Protein AF-A0A427XGR9-F1 (afdb_monomer_lite)

pLDDT: mean 78.53, std 21.75, range [30.81, 98.62]

InterPro domains:
  IPR000182 GNAT domain [PF13302] (21-169)
  IPR000182 GNAT domain [PS51186] (63-195)
  IPR016181 Acyl-CoA N-acyltransferase [SSF55729] (12-168)
  IPR051531 N-acetyltransferase [PTHR43792] (20-169)

Structure (mmCIF, N/CA/C/O backbone):
data_AF-A0A427XGR9-F1
#
_entry.id   AF-A0A427XGR9-F1
#
loop_
_atom_site.group_PDB
_atom_site.id
_atom_site.type_symbol
_atom_site.label_atom_id
_atom_site.label_alt_id
_atom_site.label_comp_id
_atom_site.label_asym_id
_atom_site.label_entity_id
_atom_site.label_seq_id
_atom_site.pdbx_PDB_ins_code
_atom_site.Cartn_x
_atom_site.Cartn_y
_atom_site.Cartn_z
_atom_site.occupancy
_atom_site.B_iso_or_equiv
_atom_site.auth_seq_id
_atom_site.auth_comp_id
_atom_site.auth_asym_id
_atom_site.auth_atom_id
_atom_site.pdbx_PDB_model_num
ATOM 1 N N . MET A 1 1 ? -5.534 -9.257 17.553 1.00 49.81 1 MET A N 1
ATOM 2 C CA . MET A 1 1 ? -5.838 -7.997 18.265 1.00 49.81 1 MET A CA 1
ATOM 3 C C . MET A 1 1 ? -6.273 -7.031 17.193 1.00 49.81 1 MET A C 1
ATOM 5 O O . MET A 1 1 ? -5.652 -7.109 16.140 1.00 49.81 1 MET A O 1
ATOM 9 N N . PRO A 1 2 ? -7.302 -6.206 17.431 1.00 64.75 2 PRO A N 1
ATOM 10 C CA . PRO A 1 2 ? -7.793 -5.304 16.407 1.00 64.75 2 PRO A CA 1
ATOM 11 C C . PRO A 1 2 ? -6.672 -4.395 15.911 1.00 64.75 2 PRO A C 1
ATOM 13 O O . PRO A 1 2 ? -5.879 -3.901 16.722 1.00 64.75 2 PRO A O 1
ATOM 16 N N . HIS A 1 3 ? -6.595 -4.203 14.600 1.00 80.44 3 HIS A N 1
ATOM 17 C CA . HIS A 1 3 ? -5.656 -3.278 13.983 1.00 80.44 3 HIS A CA 1
ATOM 18 C C . HIS A 1 3 ? -6.021 -1.858 14.401 1.00 80.44 3 HIS A C 1
ATOM 20 O O . HIS A 1 3 ? -7.040 -1.298 13.996 1.00 80.44 3 HIS A O 1
ATOM 26 N N . VAL A 1 4 ? -5.189 -1.278 15.264 1.00 87.25 4 VAL A N 1
ATOM 27 C CA . VAL A 1 4 ? -5.395 0.076 15.773 1.00 87.25 4 VAL A CA 1
ATOM 28 C C . VAL A 1 4 ? -4.964 1.070 14.702 1.00 87.25 4 VAL A C 1
ATOM 30 O O . VAL A 1 4 ? -3.820 1.049 14.251 1.00 87.25 4 VAL A O 1
ATOM 33 N N . ILE A 1 5 ? -5.879 1.962 14.319 1.00 93.06 5 ILE A N 1
ATOM 34 C CA . ILE A 1 5 ? -5.540 3.112 13.480 1.00 93.06 5 ILE A CA 1
ATOM 35 C C . ILE A 1 5 ? -4.756 4.102 14.336 1.00 93.06 5 ILE A C 1
ATOM 37 O O . ILE A 1 5 ? -5.270 4.670 15.304 1.00 93.06 5 ILE A O 1
ATOM 41 N N . GLU A 1 6 ? -3.509 4.323 13.955 1.00 94.62 6 GLU A N 1
ATOM 42 C CA . GLU A 1 6 ? -2.626 5.305 14.562 1.00 94.62 6 GLU A CA 1
ATOM 43 C C . GLU A 1 6 ? -2.564 6.573 13.711 1.00 94.62 6 GLU A C 1
ATOM 45 O O . GLU A 1 6 ? -3.025 6.602 12.571 1.00 94.62 6 GLU A O 1
ATOM 50 N N . TRP A 1 7 ? -2.036 7.652 14.287 1.00 94.94 7 TRP A N 1
ATOM 51 C CA . TRP A 1 7 ? -2.044 8.972 13.662 1.00 94.94 7 TRP A CA 1
ATOM 52 C C . TRP A 1 7 ? -0.688 9.653 13.812 1.00 94.94 7 TRP A C 1
ATOM 54 O O . TRP A 1 7 ? -0.134 9.704 14.910 1.00 94.94 7 TRP A O 1
ATOM 64 N N . ASP A 1 8 ? -0.180 10.191 12.708 1.00 94.38 8 ASP A N 1
ATOM 65 C CA . ASP A 1 8 ? 1.022 11.020 12.623 1.00 94.38 8 ASP A CA 1
ATOM 66 C C . ASP A 1 8 ? 0.587 12.436 12.219 1.00 94.38 8 ASP A C 1
ATOM 68 O O . ASP A 1 8 ? 0.388 12.749 11.043 1.00 94.38 8 ASP A O 1
ATOM 72 N N . GLY A 1 9 ? 0.286 13.266 13.223 1.00 92.81 9 GLY A N 1
ATOM 73 C CA . GLY A 1 9 ? -0.449 14.514 13.014 1.00 92.81 9 GLY A CA 1
ATOM 74 C C . GLY A 1 9 ? -1.861 14.248 12.477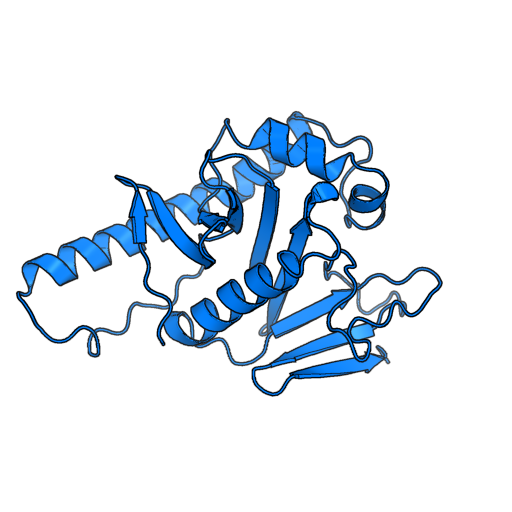 1.00 92.81 9 GLY A C 1
ATOM 75 O O . GLY A 1 9 ? -2.685 13.645 13.168 1.00 92.81 9 GLY A O 1
ATOM 76 N N . ASP A 1 10 ? -2.122 14.698 11.249 1.00 91.38 10 ASP A N 1
ATOM 77 C CA . ASP A 1 10 ? -3.398 14.523 10.540 1.00 91.38 10 ASP A CA 1
ATOM 78 C C . ASP A 1 10 ? -3.439 13.282 9.633 1.00 91.38 10 ASP A C 1
ATOM 80 O O . ASP A 1 10 ? -4.481 12.985 9.049 1.00 91.38 10 ASP A O 1
ATOM 84 N N . GLU A 1 11 ? -2.330 12.552 9.496 1.00 95.44 11 GLU A N 1
ATOM 85 C CA . GLU A 1 11 ? -2.257 11.382 8.624 1.00 95.44 11 GLU A CA 1
ATOM 86 C C . GLU A 1 11 ? -2.528 10.091 9.414 1.00 95.44 11 GLU A C 1
ATOM 88 O O . GLU A 1 11 ? -1.794 9.793 10.363 1.00 95.44 11 GLU A O 1
ATOM 93 N N . PRO A 1 12 ? -3.549 9.298 9.042 1.00 96.75 12 PRO A N 1
ATOM 94 C CA . PRO A 1 12 ? -3.774 8.001 9.653 1.00 96.75 12 PRO A CA 1
ATOM 95 C C . PRO A 1 12 ? -2.829 6.952 9.061 1.00 96.75 12 PRO A C 1
ATOM 97 O O . PRO A 1 12 ? -2.490 6.984 7.877 1.00 96.75 12 PRO A O 1
ATOM 100 N N . PHE A 1 13 ? -2.458 5.965 9.868 1.00 97.56 13 PHE A N 1
ATOM 101 C CA . PHE A 1 13 ? -1.708 4.805 9.409 1.00 97.56 13 PHE A CA 1
ATOM 102 C C . PHE A 1 13 ? -2.068 3.546 10.196 1.00 97.56 13 PHE A C 1
ATOM 104 O O . PHE A 1 13 ? -2.549 3.615 11.327 1.00 97.56 13 PHE A O 1
ATOM 111 N N . ILE A 1 14 ? -1.777 2.389 9.605 1.00 96.50 14 ILE A N 1
ATOM 112 C CA . ILE A 1 14 ? -1.778 1.095 10.299 1.00 96.50 14 ILE A CA 1
ATOM 113 C C . ILE A 1 14 ? -0.369 0.505 10.251 1.00 96.50 14 ILE A C 1
ATOM 115 O O . ILE A 1 14 ? 0.317 0.582 9.226 1.00 96.50 14 ILE A O 1
ATOM 119 N N . ARG A 1 15 ? 0.112 -0.038 11.373 1.00 97.12 15 ARG A N 1
ATOM 120 C CA . ARG A 1 15 ? 1.435 -0.676 11.422 1.00 97.12 15 ARG A CA 1
ATOM 121 C C . ARG A 1 15 ? 1.377 -2.041 10.758 1.00 97.12 15 ARG A C 1
ATOM 123 O O . ARG A 1 15 ? 0.519 -2.851 11.080 1.00 97.12 15 ARG A O 1
ATOM 130 N N . VAL A 1 16 ? 2.343 -2.301 9.885 1.00 96.44 16 VAL A N 1
ATOM 131 C CA . VAL A 1 16 ? 2.588 -3.641 9.340 1.00 96.44 16 VAL A CA 1
ATOM 132 C C . VAL A 1 16 ? 3.508 -4.412 10.289 1.00 96.44 16 VAL A C 1
ATOM 134 O O . VAL A 1 16 ? 3.276 -5.582 10.578 1.00 96.44 16 VAL A O 1
ATOM 137 N N . ASN A 1 17 ? 4.548 -3.742 10.795 1.00 95.75 17 ASN A N 1
ATOM 138 C CA . ASN A 1 17 ? 5.438 -4.216 11.854 1.00 95.75 17 ASN A CA 1
ATOM 139 C C . ASN A 1 17 ? 6.207 -3.026 12.465 1.00 95.75 17 ASN A C 1
ATOM 141 O O . ASN A 1 17 ? 5.852 -1.867 12.249 1.00 95.75 17 ASN A O 1
ATOM 145 N N . ASP A 1 18 ? 7.274 -3.298 13.219 1.00 96.44 18 ASP A N 1
ATOM 146 C CA . ASP A 1 18 ? 8.091 -2.260 13.857 1.00 96.44 18 ASP A CA 1
ATOM 147 C C . ASP A 1 18 ? 8.824 -1.345 12.866 1.00 96.44 18 ASP A C 1
ATOM 149 O O . ASP A 1 18 ? 9.264 -0.264 13.257 1.00 96.44 18 ASP A O 1
ATOM 153 N N . GLU A 1 19 ? 8.995 -1.763 11.612 1.00 97.88 19 GLU A N 1
ATOM 154 C CA . GLU A 1 19 ? 9.738 -1.051 10.568 1.00 97.88 19 GLU A CA 1
ATOM 155 C C . GLU A 1 19 ? 8.844 -0.378 9.532 1.00 97.88 19 GLU A C 1
ATOM 157 O O . GLU A 1 19 ? 9.228 0.670 9.005 1.00 97.88 19 GLU A O 1
ATOM 162 N N . PHE A 1 20 ? 7.668 -0.951 9.269 1.00 98.50 20 PHE A N 1
ATOM 163 C CA . PHE A 1 20 ? 6.805 -0.534 8.174 1.00 98.50 20 PHE A CA 1
ATOM 164 C C . PHE A 1 20 ? 5.382 -0.192 8.615 1.00 98.50 20 PHE A C 1
ATOM 166 O O . PHE A 1 20 ? 4.807 -0.806 9.518 1.00 98.50 20 PHE A O 1
ATOM 173 N N . ARG A 1 21 ? 4.785 0.766 7.907 1.00 98.25 21 ARG A N 1
ATOM 174 C CA . ARG A 1 21 ? 3.387 1.183 8.061 1.00 98.25 21 ARG A CA 1
ATOM 175 C C . ARG A 1 21 ? 2.714 1.371 6.706 1.00 98.25 21 ARG A C 1
ATOM 177 O O . ARG A 1 21 ? 3.397 1.665 5.727 1.00 98.25 21 ARG A O 1
ATOM 184 N N . LEU A 1 22 ? 1.392 1.228 6.675 1.00 98.38 22 LEU A N 1
ATOM 185 C CA . LEU A 1 22 ? 0.546 1.585 5.538 1.00 98.38 22 LEU A CA 1
ATOM 186 C C . LEU A 1 22 ? -0.103 2.951 5.774 1.00 98.38 22 LEU A C 1
ATOM 188 O O . LEU A 1 22 ? -0.698 3.174 6.829 1.00 98.38 22 LEU A O 1
ATOM 192 N N . THR A 1 23 ? -0.003 3.848 4.795 1.00 98.31 23 THR A N 1
ATOM 193 C CA . THR A 1 23 ? -0.564 5.211 4.835 1.00 98.31 23 THR A CA 1
ATOM 194 C C . THR A 1 23 ? -1.398 5.499 3.582 1.00 98.31 23 THR A C 1
ATOM 196 O O . THR A 1 23 ? -1.293 4.764 2.598 1.00 98.31 23 THR A O 1
ATOM 199 N N . PRO A 1 24 ? -2.158 6.603 3.541 1.00 98.00 24 PRO A N 1
ATOM 200 C CA . PRO A 1 24 ? -2.653 7.160 2.283 1.00 98.00 24 PRO A CA 1
ATOM 201 C C . PRO A 1 24 ? -1.524 7.527 1.315 1.00 98.00 24 PRO A C 1
ATOM 203 O O . PRO A 1 24 ? -0.361 7.684 1.721 1.00 98.00 24 PRO A O 1
ATOM 206 N N . TYR A 1 25 ? -1.878 7.699 0.038 1.00 97.62 25 TYR A N 1
ATOM 207 C CA . TYR A 1 25 ? -0.992 8.371 -0.911 1.00 97.62 25 TYR A CA 1
ATOM 208 C C . TYR A 1 25 ? -0.803 9.842 -0.528 1.00 97.62 25 TYR A C 1
ATOM 210 O O . TYR A 1 25 ? -1.730 10.527 -0.087 1.00 97.62 25 TYR A O 1
ATOM 218 N N . ARG A 1 26 ? 0.407 10.337 -0.771 1.00 96.25 26 ARG A N 1
ATOM 219 C CA . ARG A 1 26 ? 0.814 11.735 -0.664 1.00 96.25 26 ARG A CA 1
ATOM 220 C C . ARG A 1 26 ? 1.048 12.277 -2.066 1.00 96.25 26 ARG A C 1
ATOM 222 O O . ARG A 1 26 ? 1.872 11.759 -2.816 1.00 96.25 26 ARG A O 1
ATOM 229 N N . ASP A 1 27 ? 0.267 13.284 -2.426 1.00 92.69 27 ASP A N 1
ATOM 230 C CA . ASP A 1 27 ? 0.321 13.937 -3.729 1.00 92.69 27 ASP A CA 1
ATOM 231 C C . ASP A 1 27 ? 0.893 15.352 -3.559 1.00 92.69 27 ASP A C 1
ATOM 233 O O . ASP A 1 27 ? 0.234 16.158 -2.885 1.00 92.69 27 ASP A O 1
ATOM 237 N N . PRO A 1 28 ? 2.048 15.692 -4.172 1.00 95.00 28 PRO A N 1
ATOM 238 C CA . PRO A 1 28 ? 2.763 14.962 -5.235 1.00 95.00 28 PRO A CA 1
ATOM 239 C C . PRO A 1 28 ? 3.889 14.014 -4.793 1.00 95.00 28 PRO A C 1
ATOM 241 O O . PRO A 1 28 ? 4.535 13.412 -5.654 1.00 95.00 28 PRO A O 1
ATOM 244 N N . GLU A 1 29 ? 4.156 13.875 -3.498 1.00 96.56 29 GLU A N 1
ATOM 245 C CA . GLU A 1 29 ? 5.384 13.273 -2.959 1.00 96.56 29 GLU A CA 1
ATOM 246 C C . GLU A 1 29 ? 5.617 11.809 -3.370 1.00 96.56 29 GLU A C 1
ATOM 248 O O . GLU A 1 29 ? 6.764 11.392 -3.525 1.00 96.56 29 GLU A O 1
ATOM 253 N N . ASP A 1 30 ? 4.560 11.023 -3.574 1.00 97.81 30 ASP A N 1
ATOM 254 C CA . ASP A 1 30 ? 4.681 9.602 -3.925 1.00 97.81 30 ASP A CA 1
ATOM 255 C C . ASP A 1 30 ? 4.827 9.345 -5.429 1.00 97.81 30 ASP A C 1
ATOM 257 O O . ASP A 1 30 ? 5.094 8.213 -5.840 1.00 97.81 30 ASP A O 1
ATOM 261 N N . THR A 1 31 ? 4.678 10.376 -6.263 1.00 96.50 31 THR A N 1
ATOM 262 C CA . THR A 1 31 ? 4.673 10.231 -7.725 1.00 96.50 31 THR A CA 1
ATOM 263 C C . THR A 1 31 ? 5.976 9.610 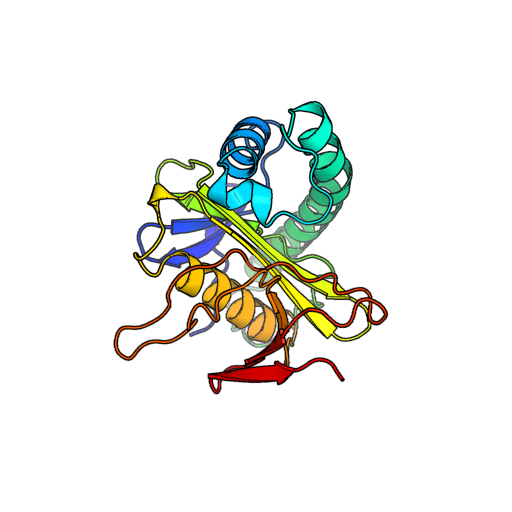-8.234 1.00 96.50 31 THR A C 1
ATOM 265 O O . THR A 1 31 ? 5.956 8.685 -9.048 1.00 96.50 31 THR A O 1
ATOM 268 N N . GLU A 1 32 ? 7.119 10.083 -7.729 1.00 95.94 32 GLU A N 1
ATOM 269 C CA . GLU A 1 32 ? 8.435 9.559 -8.110 1.00 95.94 32 GLU A CA 1
ATOM 270 C C . GLU A 1 32 ? 8.632 8.117 -7.632 1.00 95.94 32 GLU A C 1
ATOM 272 O O . GLU A 1 32 ? 9.102 7.282 -8.402 1.00 95.94 32 GLU A O 1
ATOM 277 N N . GLY A 1 33 ? 8.210 7.797 -6.403 1.00 96.31 33 GLY A N 1
ATOM 278 C CA . GLY A 1 33 ? 8.303 6.445 -5.847 1.00 96.31 33 GLY A CA 1
ATOM 279 C C . GLY A 1 33 ? 7.461 5.430 -6.624 1.00 96.31 33 GLY A C 1
ATOM 280 O O . GLY A 1 33 ? 7.938 4.336 -6.933 1.00 96.31 33 GLY A O 1
ATOM 281 N N . MET A 1 34 ? 6.239 5.806 -7.016 1.00 96.25 34 MET A N 1
ATOM 282 C CA . MET A 1 34 ? 5.388 4.971 -7.867 1.00 96.25 34 MET A CA 1
ATOM 283 C C . MET A 1 34 ? 6.027 4.751 -9.244 1.00 96.25 34 MET A C 1
ATOM 285 O O . MET A 1 34 ? 6.014 3.626 -9.754 1.00 96.25 34 MET A O 1
ATOM 289 N N . CYS A 1 35 ? 6.613 5.796 -9.839 1.00 96.94 35 CYS A N 1
ATOM 290 C CA . CYS A 1 35 ? 7.327 5.687 -11.112 1.00 96.94 35 CYS A CA 1
ATOM 291 C C . CYS A 1 35 ? 8.551 4.777 -11.002 1.00 96.94 35 CYS A C 1
ATOM 293 O O . CYS A 1 35 ? 8.731 3.902 -11.846 1.00 96.94 35 CYS A O 1
ATOM 295 N N . GLU A 1 36 ? 9.371 4.944 -9.964 1.00 96.62 36 GLU A N 1
ATOM 296 C CA . GLU A 1 36 ? 10.540 4.101 -9.711 1.00 96.62 36 GLU A CA 1
ATOM 297 C C . GLU A 1 36 ? 10.126 2.629 -9.616 1.00 96.62 36 GLU A C 1
ATOM 299 O O . GLU A 1 36 ? 10.648 1.791 -10.353 1.00 96.62 36 GLU A O 1
ATOM 304 N N . ILE A 1 37 ? 9.131 2.321 -8.772 1.00 95.81 37 ILE A N 1
ATOM 305 C CA . ILE A 1 37 ? 8.695 0.939 -8.561 1.00 95.81 37 ILE A CA 1
ATOM 306 C C . ILE A 1 37 ? 8.117 0.327 -9.838 1.00 95.81 37 ILE A C 1
ATOM 308 O O . ILE A 1 37 ? 8.485 -0.789 -10.206 1.00 95.81 37 ILE A O 1
ATOM 312 N N . SER A 1 38 ? 7.264 1.067 -10.546 1.00 94.56 38 SER A N 1
ATOM 313 C CA . SER A 1 38 ? 6.612 0.589 -11.772 1.00 94.56 38 SER A CA 1
ATOM 314 C C . SER A 1 38 ? 7.599 0.326 -12.911 1.00 94.56 38 SER A C 1
ATOM 316 O O . SER A 1 38 ? 7.310 -0.472 -13.800 1.00 94.56 38 SER A O 1
ATOM 318 N N . ASN A 1 39 ? 8.767 0.974 -12.892 1.00 96.06 39 ASN A N 1
ATOM 319 C CA . ASN A 1 39 ? 9.790 0.809 -13.922 1.00 96.06 39 ASN A CA 1
ATOM 320 C C . ASN A 1 39 ? 10.832 -0.270 -13.617 1.00 96.06 39 ASN A C 1
ATOM 322 O O . ASN A 1 39 ? 11.628 -0.583 -14.510 1.00 96.06 39 ASN A O 1
ATOM 326 N N . PHE A 1 40 ? 10.837 -0.889 -12.428 1.00 94.38 40 PHE A N 1
ATOM 327 C CA . PHE A 1 40 ? 11.640 -2.100 -12.242 1.00 94.38 40 PHE A CA 1
ATOM 328 C C . PHE A 1 40 ? 11.152 -3.161 -13.236 1.00 94.38 40 PHE A C 1
ATOM 330 O O . PHE A 1 40 ? 9.966 -3.485 -13.207 1.00 94.38 40 PHE A O 1
ATOM 337 N N . PRO A 1 41 ? 12.017 -3.736 -14.095 1.00 91.94 41 PRO A N 1
ATOM 338 C CA . PRO A 1 41 ? 11.577 -4.690 -15.116 1.00 91.94 41 PRO A CA 1
ATOM 339 C C . PRO A 1 41 ? 10.787 -5.865 -14.532 1.00 91.94 41 PRO A C 1
ATOM 341 O O . PRO A 1 41 ? 9.760 -6.264 -15.076 1.00 91.94 41 PRO A O 1
ATOM 344 N N . ASP A 1 42 ? 11.223 -6.367 -13.375 1.00 88.50 42 ASP A N 1
ATOM 345 C CA . ASP A 1 42 ? 10.555 -7.465 -12.682 1.00 88.50 42 ASP A CA 1
ATOM 346 C C . ASP A 1 42 ? 9.263 -7.057 -11.965 1.00 88.50 42 ASP A C 1
ATOM 348 O O . ASP A 1 42 ? 8.511 -7.940 -11.565 1.00 88.50 42 ASP A O 1
ATOM 352 N N . VAL A 1 43 ? 8.981 -5.755 -11.831 1.00 88.50 43 VAL A N 1
ATOM 353 C CA . VAL A 1 43 ? 7.692 -5.246 -11.348 1.00 88.50 43 VAL A CA 1
ATOM 354 C C . VAL A 1 43 ? 6.757 -4.908 -12.503 1.00 88.50 43 VAL A C 1
ATOM 356 O O . VAL A 1 43 ? 5.635 -5.417 -12.567 1.00 88.50 43 VAL A O 1
ATOM 359 N N . GLY A 1 44 ? 7.235 -4.081 -13.433 1.00 87.25 44 GLY A N 1
ATOM 360 C CA . GLY A 1 44 ? 6.470 -3.567 -14.563 1.00 87.25 44 GLY A CA 1
ATOM 361 C C . GLY A 1 44 ? 5.926 -4.667 -15.469 1.00 87.25 44 GLY A C 1
ATOM 362 O O . GLY A 1 44 ? 4.783 -4.571 -15.904 1.00 87.25 44 GLY A O 1
ATOM 363 N N . LYS A 1 45 ? 6.671 -5.767 -15.671 1.00 85.75 45 LYS A N 1
ATOM 364 C CA . LYS A 1 45 ? 6.212 -6.901 -16.500 1.00 85.75 45 LYS A CA 1
ATOM 365 C C . LYS A 1 45 ? 4.931 -7.578 -15.992 1.00 85.75 45 LYS A C 1
ATOM 367 O O . LYS A 1 45 ? 4.256 -8.242 -16.768 1.00 85.75 45 LYS A O 1
ATOM 372 N N . TRP A 1 46 ? 4.605 -7.409 -14.710 1.00 82.94 46 TRP A N 1
ATOM 373 C CA . TRP A 1 46 ? 3.392 -7.946 -14.084 1.00 82.94 46 TRP A CA 1
ATOM 374 C C . TRP A 1 46 ? 2.300 -6.889 -13.882 1.00 82.94 46 TRP A C 1
ATOM 376 O O . TRP A 1 46 ? 1.224 -7.201 -13.381 1.00 82.94 46 TRP A O 1
ATOM 386 N N . SER A 1 47 ? 2.564 -5.629 -14.232 1.00 82.00 47 SER A N 1
ATOM 387 C CA . SER A 1 47 ? 1.618 -4.536 -14.022 1.00 82.00 47 SER A CA 1
ATOM 388 C C . SER A 1 47 ? 0.616 -4.470 -15.173 1.00 82.00 47 SER A C 1
ATOM 390 O O . SER A 1 47 ? 0.915 -3.948 -16.247 1.00 82.00 47 SER A O 1
ATOM 392 N N . TYR A 1 48 ? -0.590 -4.992 -14.949 1.00 73.56 48 TYR A N 1
ATOM 393 C CA . TYR A 1 48 ? -1.661 -4.978 -15.945 1.00 73.56 48 TYR A CA 1
ATOM 394 C C . TYR A 1 48 ? -2.010 -3.545 -16.384 1.00 73.56 48 TYR A C 1
ATOM 396 O O . TYR A 1 48 ? -2.185 -2.654 -15.554 1.00 73.56 48 TYR A O 1
ATOM 404 N N . MET A 1 49 ? -2.083 -3.328 -17.702 1.00 78.88 49 MET A N 1
ATOM 405 C CA . MET A 1 49 ? -2.388 -2.044 -18.360 1.00 78.88 49 MET A CA 1
ATOM 406 C C . MET A 1 49 ? -1.464 -0.861 -18.027 1.00 78.88 49 MET A C 1
ATOM 408 O O . MET A 1 49 ? -1.726 0.249 -18.493 1.00 78.88 49 MET A O 1
ATOM 412 N N . ARG A 1 50 ? -0.378 -1.045 -17.264 1.00 84.25 50 ARG A N 1
ATOM 413 C CA . ARG A 1 50 ? 0.573 0.052 -17.041 1.00 84.25 50 ARG A CA 1
ATOM 414 C C . ARG A 1 50 ? 1.477 0.207 -18.270 1.00 84.25 50 ARG A C 1
ATOM 416 O O . ARG A 1 50 ? 2.048 -0.785 -18.723 1.00 84.25 50 ARG A O 1
ATOM 423 N N . PRO A 1 51 ? 1.635 1.426 -18.817 1.00 89.50 51 PRO A N 1
ATOM 424 C CA . PRO A 1 51 ? 2.614 1.665 -19.869 1.00 89.50 51 PRO A CA 1
ATOM 425 C C . PRO A 1 51 ? 4.032 1.379 -19.362 1.00 89.50 51 PRO A C 1
ATOM 427 O O . PRO A 1 51 ? 4.335 1.567 -18.182 1.00 89.50 51 PRO A O 1
ATOM 430 N N . TYR A 1 52 ? 4.902 0.929 -20.268 1.00 89.00 52 TYR A N 1
ATOM 431 C CA . TYR A 1 52 ? 6.320 0.715 -19.994 1.00 89.00 52 TYR A CA 1
ATOM 432 C C . TYR A 1 52 ? 7.173 1.437 -21.053 1.00 89.00 52 TYR A C 1
ATOM 434 O O . TYR A 1 52 ? 7.076 1.094 -22.235 1.00 89.00 52 TYR A O 1
ATOM 442 N N . PRO A 1 53 ? 8.011 2.420 -20.669 1.00 94.81 53 PRO A N 1
ATOM 443 C CA . PRO A 1 53 ? 8.229 2.912 -19.306 1.00 94.81 53 PRO A CA 1
ATOM 444 C C . PRO A 1 53 ? 7.008 3.647 -18.732 1.00 94.81 53 PRO A C 1
ATOM 446 O O . PRO A 1 53 ? 6.236 4.256 -19.467 1.00 94.81 53 PRO A O 1
ATOM 449 N N . TYR A 1 54 ? 6.870 3.597 -17.409 1.00 95.31 54 TYR A N 1
ATOM 450 C CA . TYR A 1 54 ? 5.808 4.254 -16.656 1.00 95.31 54 TYR A CA 1
ATOM 451 C C . TYR A 1 54 ? 6.243 5.665 -16.249 1.00 95.31 54 TYR A C 1
ATOM 453 O O . TYR A 1 54 ? 7.278 5.838 -15.604 1.00 95.31 54 TYR A O 1
ATOM 461 N N . THR A 1 55 ? 5.498 6.691 -16.644 1.00 97.19 55 THR A N 1
ATOM 462 C CA . THR A 1 55 ? 5.931 8.088 -16.507 1.00 97.19 55 THR A CA 1
ATOM 463 C C . THR A 1 55 ? 5.163 8.847 -15.424 1.00 97.19 55 THR A C 1
ATOM 465 O O . THR A 1 55 ? 4.105 8.423 -14.965 1.00 97.19 55 THR A O 1
ATOM 468 N N . VAL A 1 56 ? 5.677 10.018 -15.033 1.00 96.88 56 VAL A N 1
ATOM 469 C CA . VAL A 1 56 ? 4.998 10.931 -14.093 1.00 96.88 56 VAL A CA 1
ATOM 470 C C . VAL A 1 56 ? 3.575 11.298 -14.558 1.00 96.88 56 VAL A C 1
ATOM 472 O O . VAL A 1 56 ? 2.663 11.230 -13.735 1.00 96.88 56 VAL A O 1
ATOM 475 N N . PRO A 1 57 ? 3.327 11.638 -15.842 1.00 96.75 57 PRO A N 1
ATOM 476 C CA . PRO A 1 57 ? 1.964 11.789 -16.357 1.00 96.75 57 PRO A CA 1
ATOM 477 C C . PRO A 1 57 ? 1.063 10.564 -16.145 1.00 96.75 57 PRO A C 1
ATOM 479 O O . PRO A 1 57 ? -0.101 10.733 -15.790 1.00 96.75 57 PRO A O 1
ATOM 482 N N . ASP A 1 58 ? 1.588 9.346 -16.306 1.00 94.81 58 ASP A N 1
ATOM 483 C CA . ASP A 1 58 ? 0.809 8.116 -16.099 1.00 94.81 58 ASP A CA 1
ATOM 484 C C . ASP A 1 58 ? 0.448 7.917 -14.620 1.00 94.81 58 ASP A C 1
ATOM 486 O O . ASP A 1 58 ? -0.675 7.522 -14.299 1.00 94.81 58 ASP A O 1
ATOM 490 N N . ALA A 1 59 ? 1.380 8.230 -13.712 1.00 94.75 59 ALA A N 1
ATOM 491 C CA . ALA A 1 59 ? 1.125 8.246 -12.273 1.00 94.75 59 ALA A CA 1
ATOM 492 C C . ALA A 1 59 ? 0.068 9.297 -11.913 1.00 94.75 59 ALA A C 1
ATOM 494 O O . ALA A 1 59 ? -0.851 9.013 -11.148 1.00 94.75 59 ALA A O 1
ATOM 495 N N . ARG A 1 60 ? 0.128 10.490 -12.518 1.00 94.19 60 ARG A N 1
ATOM 496 C CA . ARG A 1 60 ? -0.833 11.565 -12.244 1.00 94.19 60 ARG A CA 1
ATOM 497 C C . ARG A 1 60 ? -2.274 11.144 -12.522 1.00 94.19 60 ARG A C 1
ATOM 499 O O . ARG A 1 60 ? -3.139 11.432 -11.703 1.00 94.19 60 ARG A O 1
ATOM 506 N N . ILE A 1 61 ? -2.514 10.413 -13.614 1.00 92.94 61 ILE A N 1
ATOM 507 C CA . ILE A 1 61 ? -3.845 9.876 -13.940 1.00 92.94 61 ILE A CA 1
ATOM 508 C C . ILE A 1 61 ? -4.379 9.021 -12.782 1.00 92.94 61 ILE A C 1
ATOM 510 O O . ILE A 1 61 ? -5.523 9.188 -12.366 1.00 92.94 61 ILE A O 1
ATOM 514 N N . TRP A 1 62 ? -3.549 8.142 -12.214 1.00 90.75 62 TRP A N 1
ATOM 515 C CA . TRP A 1 62 ? -3.948 7.322 -11.069 1.00 90.75 62 TRP A CA 1
ATOM 516 C C . TRP A 1 62 ? -4.187 8.133 -9.799 1.00 90.75 62 TRP A C 1
ATOM 518 O O . TRP A 1 62 ? -5.143 7.866 -9.069 1.00 90.75 62 TRP A O 1
ATOM 528 N N . PHE A 1 63 ? -3.348 9.128 -9.527 1.00 95.06 63 PHE A N 1
ATOM 529 C CA . PHE A 1 63 ? -3.494 9.978 -8.347 1.00 95.06 63 PHE A CA 1
ATOM 530 C C . PHE A 1 63 ? -4.768 10.826 -8.425 1.00 95.06 63 PHE A C 1
ATOM 532 O O . PHE A 1 63 ? -5.513 10.890 -7.448 1.00 95.06 63 PHE A O 1
ATOM 539 N N . ASP A 1 64 ? -5.076 11.397 -9.591 1.00 94.62 64 ASP A N 1
ATOM 540 C CA . ASP A 1 64 ? -6.296 12.180 -9.813 1.00 94.62 64 ASP A CA 1
ATOM 541 C C . ASP A 1 64 ? -7.569 11.345 -9.607 1.00 94.62 64 ASP A C 1
ATOM 543 O O . ASP A 1 64 ? -8.572 11.861 -9.112 1.00 94.62 64 ASP A O 1
ATOM 547 N N . LEU A 1 65 ? -7.524 10.047 -9.927 1.00 90.50 65 LEU A N 1
ATOM 548 C CA . LEU A 1 65 ? -8.637 9.121 -9.702 1.00 90.50 65 LEU A CA 1
ATOM 549 C C . LEU A 1 65 ? -8.766 8.694 -8.234 1.00 90.50 65 LEU A C 1
ATOM 551 O O . LEU A 1 65 ? -9.874 8.598 -7.706 1.00 90.50 65 LEU A O 1
ATOM 555 N N . THR A 1 66 ? -7.649 8.422 -7.559 1.00 91.69 66 THR A N 1
ATOM 556 C CA . THR A 1 66 ? -7.662 7.715 -6.268 1.00 91.69 66 THR A CA 1
ATOM 557 C C . THR A 1 66 ? -7.584 8.648 -5.059 1.00 91.69 66 THR A C 1
ATOM 559 O O . THR A 1 66 ? -8.317 8.449 -4.085 1.00 91.69 66 THR A O 1
ATOM 562 N N . VAL A 1 67 ? -6.755 9.695 -5.109 1.00 95.50 67 VAL A N 1
ATOM 563 C CA . VAL A 1 67 ? -6.474 10.580 -3.965 1.00 95.50 67 VAL A CA 1
ATOM 564 C C . VAL A 1 67 ? -7.719 11.314 -3.450 1.00 95.50 67 VAL A C 1
ATOM 566 O O . VAL A 1 67 ? -7.880 11.382 -2.229 1.00 95.50 67 VAL A O 1
ATOM 569 N N . PRO A 1 68 ? -8.640 11.839 -4.287 1.00 95.50 68 PRO A N 1
ATOM 570 C CA . PRO A 1 68 ? -9.844 12.501 -3.778 1.00 95.50 68 PRO A CA 1
ATOM 571 C C . PRO A 1 68 ? -10.705 11.583 -2.902 1.00 95.50 68 PRO A C 1
ATOM 573 O O . PRO A 1 68 ? -11.156 11.985 -1.829 1.00 95.50 68 PRO A O 1
ATOM 576 N N . SER A 1 69 ? -10.882 10.331 -3.329 1.00 92.62 69 SER A N 1
ATOM 577 C CA . SER A 1 69 ? -11.678 9.341 -2.598 1.00 92.62 69 SER A CA 1
ATOM 578 C C . SER A 1 69 ? -11.010 8.910 -1.286 1.00 92.62 69 SER A C 1
ATOM 580 O O . SER A 1 69 ? -11.673 8.806 -0.254 1.00 92.62 69 SER A O 1
ATOM 582 N N . GLN A 1 70 ? -9.679 8.783 -1.279 1.00 94.44 70 GLN A N 1
ATOM 583 C CA . GLN A 1 70 ? -8.910 8.539 -0.058 1.00 94.44 70 GLN A CA 1
ATOM 584 C C . GLN A 1 70 ? -9.006 9.704 0.921 1.00 94.44 70 GLN A C 1
ATOM 586 O O . GLN A 1 70 ? -9.215 9.478 2.108 1.00 94.44 70 GLN A O 1
ATOM 591 N N . LYS A 1 71 ? -8.904 10.953 0.450 1.00 95.00 71 LYS A N 1
ATOM 592 C CA . LYS A 1 71 ? -9.052 12.138 1.310 1.00 95.00 71 LYS A CA 1
ATOM 593 C C . LYS A 1 71 ? -10.419 12.171 1.991 1.00 95.00 71 LYS A C 1
ATOM 595 O O . LYS A 1 71 ? -10.494 12.501 3.172 1.00 95.00 71 LYS A O 1
ATOM 600 N N . ALA A 1 72 ? -11.480 11.781 1.284 1.00 94.12 72 ALA A N 1
ATOM 601 C CA . ALA A 1 72 ? -12.808 11.645 1.877 1.00 94.12 72 ALA A CA 1
ATOM 602 C C . ALA A 1 72 ? -12.851 10.544 2.954 1.00 94.12 72 ALA A C 1
ATOM 604 O O . ALA A 1 72 ? -13.364 10.781 4.046 1.00 94.12 72 ALA A O 1
ATOM 605 N N . ALA A 1 73 ? -12.255 9.376 2.694 1.00 92.94 73 ALA A N 1
ATOM 606 C CA . ALA A 1 73 ? -12.162 8.294 3.677 1.00 92.94 73 ALA A CA 1
ATOM 607 C C . ALA A 1 73 ? -11.358 8.702 4.929 1.00 92.94 73 ALA A C 1
ATOM 609 O O . ALA A 1 73 ? -11.786 8.448 6.053 1.00 92.94 73 ALA A O 1
ATOM 610 N N . VAL A 1 74 ? -10.234 9.403 4.753 1.00 94.50 74 VAL A N 1
ATOM 611 C CA . VAL A 1 74 ? -9.425 9.943 5.859 1.00 94.50 74 VAL A CA 1
ATOM 612 C C . VAL A 1 74 ? -10.213 10.967 6.680 1.00 94.50 74 VAL A C 1
ATOM 614 O O . VAL A 1 74 ? -10.150 10.940 7.908 1.00 94.50 74 VAL A O 1
ATOM 617 N N . ALA A 1 75 ? -10.991 11.839 6.033 1.00 94.00 75 ALA A N 1
ATOM 618 C CA . ALA A 1 75 ? -11.839 12.801 6.735 1.00 94.00 75 ALA A CA 1
ATOM 619 C C . ALA A 1 75 ? -12.901 12.107 7.608 1.00 94.00 75 ALA A C 1
ATOM 621 O O . ALA A 1 75 ? -13.117 12.528 8.742 1.00 94.00 75 ALA A O 1
ATOM 622 N N . LEU A 1 76 ? -13.505 11.015 7.123 1.00 91.56 76 LEU A N 1
ATOM 623 C CA . LEU A 1 76 ? -14.438 10.200 7.912 1.00 91.56 76 LEU A CA 1
ATOM 624 C C . LEU A 1 76 ? -13.748 9.547 9.116 1.00 91.56 76 LEU A C 1
ATOM 626 O O . LEU A 1 76 ? -14.265 9.612 10.228 1.00 91.56 76 LEU A O 1
ATOM 630 N N . LEU A 1 77 ? -12.552 8.977 8.926 1.00 91.00 77 LEU A N 1
ATOM 631 C CA . LEU A 1 77 ? -11.762 8.421 10.030 1.00 91.00 77 LEU A CA 1
ATOM 632 C C . LEU A 1 77 ? -11.445 9.475 11.098 1.00 91.00 77 LEU A C 1
ATOM 634 O O . LEU A 1 77 ? -11.492 9.181 12.294 1.00 91.00 77 LEU A O 1
ATOM 638 N N . LYS A 1 78 ? -11.135 10.704 10.674 1.00 91.38 78 LYS A N 1
ATOM 639 C CA . LYS A 1 78 ? -10.836 11.811 11.583 1.00 91.38 78 LYS A CA 1
ATOM 640 C C . LYS A 1 78 ? -12.074 12.243 12.371 1.00 91.38 78 LYS A C 1
ATOM 642 O O . LYS A 1 78 ? -11.983 12.367 13.588 1.00 91.38 78 LYS A O 1
ATOM 647 N N . ALA A 1 79 ? -13.220 12.390 11.706 1.00 89.31 79 ALA A N 1
ATOM 648 C CA . ALA A 1 79 ? -14.483 12.715 12.366 1.00 89.31 79 ALA A CA 1
ATOM 649 C C . ALA A 1 79 ? -14.847 11.666 13.431 1.00 89.31 79 ALA A C 1
ATOM 651 O O . ALA A 1 79 ? -15.102 12.020 14.578 1.00 89.31 79 ALA A O 1
ATOM 652 N N . ASN A 1 80 ? -14.740 10.374 13.099 1.00 85.00 80 ASN A N 1
ATOM 653 C CA . ASN A 1 80 ? -15.022 9.290 14.047 1.00 85.00 80 ASN A CA 1
ATOM 654 C C . ASN A 1 80 ? -14.081 9.310 15.264 1.00 85.00 80 ASN A C 1
ATOM 656 O O . ASN A 1 80 ? -14.498 9.010 16.382 1.00 85.00 80 ASN A O 1
ATOM 660 N N . LYS A 1 81 ? -12.805 9.666 15.064 1.00 84.31 81 LYS A N 1
ATOM 661 C CA . LYS A 1 81 ? -11.831 9.821 16.154 1.00 84.31 81 LYS A CA 1
ATOM 662 C C . LYS A 1 81 ? -12.197 10.981 17.082 1.00 84.31 81 LYS A C 1
ATOM 664 O O . LYS A 1 81 ? -12.080 10.839 18.297 1.00 84.31 81 LYS A O 1
ATOM 669 N N 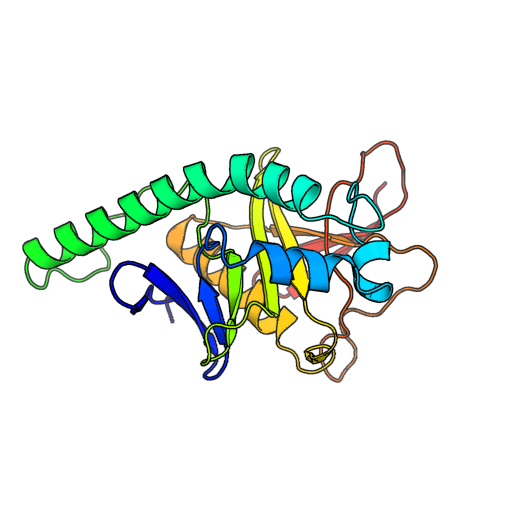. GLU A 1 82 ? -12.580 12.123 16.519 1.00 84.69 82 GLU A N 1
ATOM 670 C CA . GLU A 1 82 ? -12.957 13.318 17.282 1.00 84.69 82 GLU A CA 1
ATOM 671 C C . GLU A 1 82 ? -14.250 13.085 18.070 1.00 84.69 82 GLU A C 1
ATOM 673 O O . GLU A 1 82 ? -14.293 13.381 19.262 1.00 84.69 82 GLU A O 1
ATOM 678 N N . GLU A 1 83 ? -15.253 12.456 17.450 1.00 80.50 83 GLU A N 1
ATOM 679 C CA . GLU A 1 83 ? -16.479 12.034 18.132 1.00 80.50 83 GLU A CA 1
ATOM 680 C C . GLU A 1 83 ? -16.168 11.089 19.297 1.00 80.50 83 GLU A C 1
ATOM 682 O O . GLU A 1 83 ? -16.617 11.329 20.414 1.00 80.50 83 GLU A O 1
ATOM 687 N N . ALA A 1 84 ? -15.336 10.061 19.081 1.00 76.75 84 ALA A N 1
ATOM 688 C CA . ALA A 1 84 ? -14.951 9.114 20.129 1.00 76.75 84 ALA A CA 1
ATOM 689 C C . ALA A 1 84 ? -14.212 9.772 21.312 1.00 76.75 84 ALA A C 1
ATOM 691 O O . ALA A 1 84 ? -14.311 9.286 22.440 1.00 76.75 84 ALA A O 1
ATOM 692 N N . ALA A 1 85 ? -13.483 10.867 21.077 1.00 77.56 85 ALA A N 1
ATOM 693 C CA . ALA A 1 85 ? -12.810 11.618 22.133 1.00 77.56 85 ALA A CA 1
ATOM 694 C C . ALA A 1 85 ? -13.788 12.447 22.989 1.00 77.56 85 ALA A C 1
ATOM 696 O O . ALA A 1 85 ? -13.546 12.614 24.185 1.00 77.56 85 ALA A O 1
ATOM 697 N N . ASP A 1 86 ? -14.886 12.936 22.402 1.00 72.81 86 ASP A N 1
ATOM 698 C CA . ASP A 1 86 ? -15.878 13.787 23.076 1.00 72.81 86 ASP A CA 1
ATOM 699 C C . ASP A 1 86 ? -16.832 12.989 23.984 1.00 72.81 86 ASP A C 1
ATOM 701 O O . ASP A 1 86 ? -17.263 13.481 25.027 1.00 72.81 86 ASP A O 1
ATOM 705 N N . VAL A 1 87 ? -17.117 11.717 23.662 1.00 68.25 87 VAL A N 1
ATOM 706 C CA . VAL A 1 87 ? -18.063 10.902 24.459 1.00 68.25 87 VAL A CA 1
ATOM 707 C C . VAL A 1 87 ? -17.499 10.468 25.824 1.00 68.25 87 VAL A C 1
ATOM 709 O O . VAL A 1 87 ? -18.261 9.991 26.658 1.00 68.25 87 VAL A O 1
ATOM 712 N N . GLY A 1 88 ? -16.201 10.659 26.096 1.00 56.06 88 GLY A N 1
ATOM 713 C CA . GLY A 1 88 ? -15.571 10.359 27.387 1.00 56.06 88 GLY A CA 1
ATOM 714 C C . GLY A 1 88 ? -15.623 8.874 27.771 1.00 56.06 88 GLY A C 1
ATOM 715 O O . GLY A 1 88 ? -16.624 8.397 28.285 1.00 56.06 88 GLY A O 1
ATOM 716 N N . GLU A 1 89 ? -14.527 8.140 27.549 1.00 52.59 89 GLU A N 1
ATOM 717 C CA . GLU A 1 89 ? -14.307 6.751 28.013 1.00 52.59 89 GLU A CA 1
ATOM 718 C C . GLU A 1 89 ? -15.517 5.791 27.897 1.00 52.59 89 GLU A C 1
ATOM 720 O O . GLU A 1 89 ? -15.695 4.871 28.695 1.00 52.59 89 GLU A O 1
ATOM 725 N N . VAL A 1 90 ? -16.354 5.941 26.867 1.00 49.41 90 VAL A N 1
ATOM 726 C CA . VAL A 1 90 ? -17.298 4.884 26.504 1.00 49.41 90 VAL A CA 1
ATOM 727 C C . VAL A 1 90 ? -16.517 3.868 25.686 1.00 49.41 90 VAL A C 1
ATOM 729 O O . VAL A 1 90 ? -15.940 4.191 24.651 1.00 49.41 90 VAL A O 1
ATOM 732 N N . SER A 1 91 ? -16.445 2.646 26.210 1.00 47.09 91 SER A N 1
ATOM 733 C CA . SER A 1 91 ? -15.705 1.517 25.647 1.00 47.09 91 SER A CA 1
ATOM 734 C C . SER A 1 91 ? -15.793 1.465 24.103 1.00 47.09 91 SER A C 1
ATOM 736 O O . SER A 1 91 ? -16.909 1.459 23.574 1.00 47.09 91 SER A O 1
ATOM 738 N N . PRO A 1 92 ? -14.661 1.377 23.371 1.00 47.25 92 PRO A N 1
ATOM 739 C CA . PRO A 1 92 ? -14.579 1.537 21.907 1.00 47.25 92 PRO A CA 1
ATOM 740 C C . PRO A 1 92 ? -15.291 0.446 21.081 1.00 47.25 92 PRO A C 1
ATOM 742 O O . PRO A 1 92 ? -15.152 0.390 19.865 1.00 47.25 92 PRO A O 1
ATOM 745 N N . ALA A 1 93 ? -16.062 -0.433 21.718 1.00 45.72 93 ALA A N 1
ATOM 746 C CA . ALA A 1 93 ? -16.689 -1.592 21.096 1.00 45.72 93 ALA A CA 1
ATOM 747 C C . ALA A 1 93 ? -18.103 -1.347 20.525 1.00 45.72 93 ALA A C 1
ATOM 749 O O . ALA A 1 93 ? -18.696 -2.296 20.019 1.00 45.72 93 ALA A O 1
ATOM 750 N N . SER A 1 94 ? -18.684 -0.140 20.633 1.00 42.88 94 SER A N 1
ATOM 751 C CA . SER A 1 94 ? -20.153 0.001 20.502 1.00 42.88 94 SER A CA 1
ATOM 752 C C . SER A 1 94 ? -20.678 0.886 19.373 1.00 42.88 94 SER A C 1
ATOM 754 O O . SER A 1 94 ? -21.868 0.793 19.077 1.00 42.88 94 SER A O 1
ATOM 756 N N . THR A 1 95 ? -19.853 1.704 18.717 1.00 44.91 95 THR A N 1
ATOM 757 C CA . THR A 1 95 ? -20.331 2.503 17.578 1.00 44.91 95 THR A CA 1
ATOM 758 C C . THR A 1 95 ? -19.818 1.874 16.288 1.00 44.91 95 THR A C 1
ATOM 760 O O . THR A 1 95 ? -18.631 2.013 15.988 1.00 44.91 95 THR A O 1
ATOM 763 N N . PRO A 1 96 ? -20.659 1.137 15.535 1.00 52.34 96 PRO A N 1
ATOM 764 C CA . PRO A 1 96 ? -20.247 0.606 14.247 1.00 52.34 96 PRO A CA 1
ATOM 765 C C . PRO A 1 96 ? -19.896 1.786 13.345 1.00 52.34 96 PRO A C 1
ATOM 767 O O . PRO A 1 96 ? -20.763 2.568 12.956 1.00 52.34 96 PRO A O 1
ATOM 770 N N . THR A 1 97 ? -18.607 1.929 13.049 1.00 57.94 97 THR A N 1
ATOM 771 C CA . THR A 1 97 ? -18.160 2.837 11.998 1.00 57.94 97 THR A CA 1
ATOM 772 C C . THR A 1 97 ? -18.797 2.345 10.700 1.00 57.94 97 THR A C 1
ATOM 774 O O . THR A 1 97 ? -18.690 1.151 10.406 1.00 57.94 97 THR A O 1
ATOM 777 N N . PRO A 1 98 ? -19.516 3.196 9.946 1.00 62.41 98 PRO A N 1
ATOM 778 C CA . PRO A 1 98 ? -20.032 2.780 8.653 1.00 62.41 98 PRO A CA 1
ATOM 779 C C . PRO A 1 98 ? -18.859 2.288 7.791 1.00 62.41 98 PRO A C 1
ATOM 781 O O . PRO A 1 98 ? -17.796 2.918 7.813 1.00 62.41 98 PRO A O 1
ATOM 784 N N . PRO A 1 99 ? -19.020 1.171 7.059 1.00 70.94 99 PRO A N 1
ATOM 785 C CA . PRO A 1 99 ? -17.936 0.609 6.267 1.00 70.94 99 PRO A CA 1
ATOM 786 C C . PRO A 1 99 ? -17.436 1.661 5.279 1.00 70.94 99 PRO A C 1
ATOM 788 O O . PRO A 1 99 ? -18.226 2.300 4.578 1.00 70.94 99 PRO A O 1
ATOM 791 N N . LEU A 1 100 ? -16.119 1.858 5.231 1.00 77.56 100 LEU A N 1
ATOM 792 C CA . LEU A 1 100 ? -15.535 2.802 4.288 1.00 77.56 100 LEU A CA 1
ATOM 793 C C . LEU A 1 100 ? -15.653 2.242 2.871 1.00 77.56 100 LEU A C 1
ATOM 795 O O . LEU A 1 100 ? -15.173 1.148 2.593 1.00 77.56 100 LEU A O 1
ATOM 799 N N . SER A 1 101 ? -16.222 3.011 1.945 1.00 78.69 101 SER A N 1
ATOM 800 C CA . SER A 1 101 ? -16.245 2.631 0.524 1.00 78.69 101 SER A CA 1
ATOM 801 C C . SER A 1 101 ? -14.849 2.596 -0.110 1.00 78.69 101 SER A C 1
ATOM 803 O O . SER A 1 101 ? -14.682 2.026 -1.181 1.00 78.69 101 SER A O 1
ATOM 805 N N . VAL A 1 102 ? -13.856 3.214 0.538 1.00 86.50 102 VAL A N 1
ATOM 806 C CA . VAL A 1 102 ? -12.459 3.266 0.098 1.00 86.50 102 VAL A CA 1
ATOM 807 C C . VAL A 1 102 ? -11.547 3.038 1.292 1.00 86.50 102 VAL A C 1
ATOM 809 O O . VAL A 1 102 ? -11.690 3.702 2.318 1.00 86.50 102 VAL A O 1
ATOM 812 N N . ILE A 1 103 ? -10.588 2.129 1.141 1.00 91.38 103 ILE A N 1
ATOM 813 C CA . ILE A 1 103 ? -9.586 1.837 2.165 1.00 91.38 103 ILE A CA 1
ATOM 814 C C . ILE A 1 103 ? -8.394 2.781 1.958 1.00 91.38 103 ILE A C 1
ATOM 816 O O . ILE A 1 103 ? -7.737 2.702 0.920 1.00 91.38 103 ILE A O 1
ATOM 820 N N . PRO A 1 104 ? -8.099 3.693 2.904 1.00 94.44 104 PRO A N 1
ATOM 821 C CA . PRO A 1 104 ? -7.078 4.716 2.698 1.00 94.44 104 PRO A CA 1
ATOM 822 C C . PRO A 1 104 ? -5.656 4.236 3.029 1.00 94.44 104 PRO A C 1
ATOM 824 O O . PRO A 1 104 ? -4.724 5.021 2.933 1.00 94.44 104 PRO A O 1
ATOM 827 N N . PHE A 1 105 ? -5.460 2.984 3.444 1.00 96.12 105 PHE A N 1
ATOM 828 C CA . PHE A 1 105 ? -4.156 2.440 3.837 1.00 96.12 105 PHE A CA 1
ATOM 829 C C . PHE A 1 105 ? -3.503 1.715 2.663 1.00 96.12 105 PHE A C 1
ATOM 831 O O . PHE A 1 105 ? -3.655 0.506 2.520 1.00 96.12 105 PHE A O 1
ATOM 838 N N . ILE A 1 106 ? -2.805 2.469 1.814 1.00 96.56 106 ILE A N 1
ATOM 839 C CA . ILE A 1 106 ? -2.337 1.973 0.517 1.00 96.56 106 ILE A CA 1
ATOM 840 C C . ILE A 1 106 ? -0.818 1.875 0.442 1.00 96.56 106 ILE A C 1
ATOM 842 O O . ILE A 1 106 ? -0.275 0.850 0.047 1.00 96.56 106 ILE A O 1
ATOM 846 N N . VAL A 1 107 ? -0.113 2.933 0.826 1.00 98.38 107 VAL A N 1
ATOM 847 C CA . VAL A 1 107 ? 1.325 3.062 0.598 1.00 98.38 107 VAL A CA 1
ATOM 848 C C . VAL A 1 107 ? 2.112 2.427 1.728 1.00 98.38 107 VAL A C 1
ATOM 850 O O . VAL A 1 107 ? 1.979 2.832 2.882 1.00 98.38 107 VAL A O 1
ATOM 853 N N . LEU A 1 108 ? 3.005 1.499 1.389 1.00 98.62 108 LEU A N 1
ATOM 854 C CA . LEU A 1 108 ? 3.983 0.961 2.325 1.00 98.62 108 LEU A CA 1
ATOM 855 C C . LEU A 1 108 ? 5.127 1.955 2.512 1.00 98.62 108 LEU A C 1
ATOM 857 O O . LEU A 1 108 ? 5.834 2.296 1.558 1.00 98.62 108 L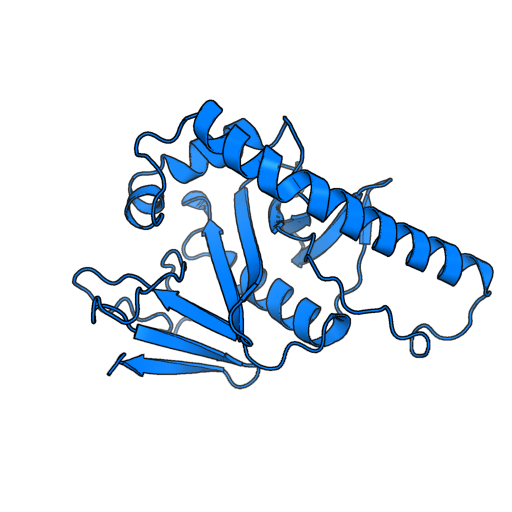EU A O 1
ATOM 861 N N . ARG A 1 109 ? 5.352 2.362 3.761 1.00 98.50 109 ARG A N 1
ATOM 862 C CA . ARG A 1 109 ? 6.460 3.237 4.145 1.00 98.50 109 ARG A CA 1
ATOM 863 C C . ARG A 1 109 ? 7.330 2.627 5.218 1.00 98.50 109 ARG A C 1
ATOM 865 O O . ARG A 1 109 ? 6.828 1.934 6.099 1.00 98.50 109 ARG A O 1
ATOM 872 N N . ASP A 1 110 ? 8.616 2.954 5.178 1.00 97.94 110 ASP A N 1
ATOM 873 C CA . ASP A 1 110 ? 9.518 2.745 6.312 1.00 97.94 110 ASP A CA 1
ATOM 874 C C . ASP A 1 110 ? 9.436 3.895 7.338 1.00 97.94 110 ASP A C 1
ATOM 876 O O . ASP A 1 110 ? 8.690 4.869 7.180 1.00 97.94 110 ASP A O 1
ATOM 880 N N . LYS A 1 111 ? 10.257 3.806 8.390 1.00 96.88 111 LYS A N 1
ATOM 881 C CA . LYS A 1 111 ? 10.396 4.838 9.435 1.00 96.88 111 LYS A CA 1
ATOM 882 C C . LYS A 1 111 ? 10.835 6.210 8.917 1.00 96.88 111 LYS A C 1
ATOM 884 O O . LYS A 1 111 ? 10.619 7.202 9.606 1.00 96.88 111 LYS A O 1
ATOM 889 N N . THR A 1 112 ? 11.468 6.278 7.748 1.00 96.75 112 THR A N 1
ATOM 890 C CA . THR A 1 112 ? 11.888 7.542 7.124 1.00 96.75 112 THR A CA 1
ATOM 891 C C . THR A 1 112 ? 10.766 8.181 6.304 1.00 96.75 112 THR A C 1
ATOM 893 O O . THR A 1 112 ? 10.882 9.331 5.893 1.00 96.75 112 THR A O 1
ATOM 896 N N . GLY A 1 113 ? 9.662 7.456 6.089 1.00 96.81 113 GLY A N 1
ATOM 897 C CA . GLY A 1 113 ? 8.541 7.888 5.261 1.00 96.81 113 GLY A CA 1
ATOM 898 C C . GLY A 1 113 ? 8.718 7.577 3.774 1.00 96.81 113 GLY A C 1
ATOM 899 O O . GLY A 1 113 ? 7.886 8.011 2.972 1.00 96.81 113 GLY A O 1
ATOM 900 N N . LYS A 1 114 ? 9.762 6.826 3.397 1.00 97.56 114 LYS A N 1
ATOM 901 C CA . LYS A 1 114 ? 10.041 6.473 2.003 1.00 97.56 114 LYS A CA 1
ATOM 902 C C . LYS A 1 114 ? 8.944 5.568 1.441 1.00 97.56 114 LYS A C 1
ATOM 904 O O . LYS A 1 114 ? 8.566 4.600 2.090 1.00 97.56 114 LYS A O 1
ATOM 909 N N . TYR A 1 115 ? 8.487 5.855 0.223 1.00 98.19 115 TYR A N 1
ATOM 910 C CA . TYR A 1 115 ? 7.588 4.992 -0.546 1.00 98.19 115 TYR A CA 1
ATOM 911 C C . TYR A 1 115 ? 8.319 3.707 -0.975 1.00 98.19 115 TYR A C 1
ATOM 913 O O . TYR A 1 115 ? 9.356 3.767 -1.641 1.00 98.19 115 TYR A O 1
ATOM 921 N N . LEU A 1 116 ? 7.802 2.542 -0.578 1.00 98.12 116 LEU A N 1
ATOM 922 C CA . LEU A 1 116 ? 8.432 1.235 -0.822 1.00 98.12 116 LEU A CA 1
ATOM 923 C C . LEU A 1 116 ? 7.512 0.221 -1.510 1.00 98.12 116 LEU A C 1
ATOM 925 O O . LEU A 1 116 ? 7.923 -0.913 -1.765 1.00 98.12 116 LEU A O 1
ATOM 929 N N . GLY A 1 117 ? 6.293 0.625 -1.834 1.00 97.19 117 GLY A N 1
ATOM 930 C CA . GLY A 1 117 ? 5.286 -0.210 -2.466 1.00 97.19 117 GLY A CA 1
ATOM 931 C C . GLY A 1 117 ? 3.895 0.313 -2.166 1.00 97.19 117 GLY A C 1
ATOM 932 O O . GLY A 1 117 ? 3.726 1.258 -1.392 1.00 97.19 117 GLY A O 1
ATOM 933 N N . ASP A 1 118 ? 2.905 -0.339 -2.748 1.00 96.75 118 ASP A N 1
ATOM 934 C CA . ASP A 1 118 ? 1.511 -0.131 -2.404 1.00 96.75 118 ASP A CA 1
ATOM 935 C C . ASP A 1 118 ? 0.734 -1.444 -2.395 1.00 96.75 118 ASP A C 1
ATOM 937 O O . ASP A 1 118 ? 1.143 -2.437 -2.999 1.00 96.75 118 ASP A O 1
ATOM 941 N N . ALA A 1 119 ? -0.366 -1.447 -1.651 1.00 95.44 119 ALA A N 1
ATOM 942 C CA . ALA A 1 119 ? -1.376 -2.485 -1.665 1.00 95.44 119 ALA A CA 1
ATOM 943 C C . ALA A 1 119 ? -2.762 -1.845 -1.647 1.00 95.44 119 ALA A C 1
ATOM 945 O O . ALA A 1 119 ? -3.009 -0.909 -0.896 1.00 95.44 119 ALA A O 1
ATOM 946 N N . SER A 1 120 ? -3.686 -2.365 -2.439 1.00 91.75 120 SER A N 1
ATOM 947 C CA . SER A 1 120 ? -5.075 -1.920 -2.453 1.00 91.75 120 SER A CA 1
ATOM 948 C C . SER A 1 120 ? -5.993 -3.087 -2.147 1.00 91.75 120 SER A C 1
ATOM 950 O O . SER A 1 120 ? -5.785 -4.185 -2.656 1.00 91.75 120 SER A O 1
ATOM 952 N N . LEU A 1 121 ? -7.028 -2.824 -1.356 1.00 91.56 121 LEU A N 1
ATOM 953 C CA . LEU A 1 121 ? -8.137 -3.734 -1.117 1.00 91.56 121 LEU A CA 1
ATOM 954 C C . LEU A 1 121 ? -9.411 -3.011 -1.573 1.00 91.56 121 LEU A C 1
ATOM 956 O O . LEU A 1 121 ? -9.817 -2.020 -0.964 1.00 91.56 121 LEU A O 1
ATOM 960 N N . THR A 1 122 ? -9.979 -3.447 -2.694 1.00 89.06 122 THR A N 1
ATOM 961 C CA . THR A 1 122 ? -11.131 -2.819 -3.362 1.00 89.06 122 THR A CA 1
ATOM 962 C C . THR A 1 122 ? -12.314 -3.777 -3.392 1.00 89.06 122 THR A C 1
ATOM 964 O O . THR A 1 122 ? -12.128 -4.985 -3.309 1.00 89.06 122 THR A O 1
ATOM 967 N N . PHE A 1 123 ? -13.539 -3.255 -3.453 1.00 87.88 123 PHE A N 1
ATOM 968 C CA . PHE A 1 123 ? -14.746 -4.073 -3.579 1.00 87.88 123 PHE A CA 1
ATOM 969 C C . PHE A 1 123 ? -15.321 -3.905 -4.982 1.00 87.88 123 PHE A C 1
ATOM 971 O O . PHE A 1 123 ? -15.766 -2.813 -5.341 1.00 87.88 123 PHE A O 1
ATOM 978 N N . GLU A 1 124 ? -15.275 -4.971 -5.772 1.00 83.56 124 GLU A N 1
ATOM 979 C CA . GLU A 1 124 ? -15.612 -4.991 -7.194 1.00 83.56 124 GLU A CA 1
ATOM 980 C C . GLU A 1 124 ? -16.429 -6.255 -7.489 1.00 83.56 124 GLU A C 1
ATOM 982 O O . GLU A 1 124 ? -16.089 -7.336 -7.015 1.00 83.56 124 GLU A O 1
ATOM 987 N N . ASP A 1 125 ? -17.532 -6.119 -8.233 1.00 85.81 125 ASP A N 1
ATOM 988 C CA . ASP A 1 125 ? -18.405 -7.237 -8.632 1.00 85.81 125 ASP A CA 1
ATOM 989 C C . ASP A 1 125 ? -18.792 -8.191 -7.479 1.00 85.81 125 ASP A C 1
ATOM 991 O O . ASP A 1 125 ? -18.726 -9.413 -7.601 1.00 85.81 125 ASP A O 1
ATOM 995 N N . ASP A 1 126 ? -19.206 -7.612 -6.345 1.00 84.12 126 ASP A N 1
ATOM 996 C CA . ASP A 1 126 ? -19.591 -8.307 -5.105 1.00 84.12 126 ASP A CA 1
ATOM 997 C C . ASP A 1 126 ? -18.462 -9.086 -4.398 1.00 84.12 126 ASP A C 1
ATOM 999 O O . ASP A 1 126 ? -18.718 -9.883 -3.490 1.00 84.12 126 ASP A O 1
ATOM 1003 N N . VAL A 1 127 ? -17.202 -8.828 -4.758 1.00 85.62 127 VAL A N 1
ATOM 1004 C CA . VAL A 1 127 ? -16.025 -9.500 -4.200 1.00 85.62 127 VAL A CA 1
ATOM 1005 C C . VAL A 1 127 ? -14.967 -8.478 -3.778 1.00 85.62 127 VAL A C 1
ATOM 1007 O O . VAL A 1 127 ? -14.781 -7.440 -4.408 1.00 85.62 127 VAL A O 1
ATOM 1010 N N . TRP A 1 128 ? -14.247 -8.753 -2.687 1.00 88.00 128 TRP A N 1
ATOM 1011 C CA . TRP A 1 128 ? -13.070 -7.956 -2.342 1.00 88.00 128 TRP A CA 1
ATOM 1012 C C . TRP A 1 128 ? -11.858 -8.434 -3.129 1.00 88.00 128 TRP A C 1
ATOM 1014 O O . TRP A 1 128 ? -11.537 -9.617 -3.106 1.00 88.00 128 TRP A O 1
ATOM 1024 N N . VAL A 1 129 ? -11.153 -7.518 -3.776 1.00 89.19 129 VAL A N 1
ATOM 1025 C CA . VAL A 1 129 ? -9.962 -7.791 -4.574 1.00 89.19 129 VAL A CA 1
ATOM 1026 C C . VAL A 1 129 ? -8.759 -7.148 -3.908 1.00 89.19 129 VAL A C 1
ATOM 1028 O O . VAL A 1 129 ? -8.815 -5.989 -3.495 1.00 89.19 129 VAL A O 1
ATOM 1031 N N . ILE A 1 130 ? -7.660 -7.897 -3.809 1.00 90.94 130 ILE A N 1
ATOM 1032 C CA . ILE A 1 130 ? -6.381 -7.362 -3.346 1.00 90.94 130 ILE A CA 1
ATOM 1033 C C . ILE A 1 130 ? -5.356 -7.319 -4.474 1.00 90.94 130 ILE A C 1
ATOM 1035 O O . ILE A 1 130 ? -5.188 -8.271 -5.237 1.00 90.94 130 ILE A O 1
ATOM 1039 N N . ALA A 1 131 ? -4.646 -6.202 -4.547 1.00 90.00 131 ALA A N 1
ATOM 1040 C CA . ALA A 1 131 ? -3.523 -5.989 -5.443 1.00 90.00 131 ALA A CA 1
ATOM 1041 C C . ALA A 1 131 ? -2.360 -5.380 -4.665 1.00 90.00 131 ALA A C 1
ATOM 1043 O O . ALA A 1 131 ? -2.585 -4.655 -3.697 1.00 90.00 131 ALA A O 1
ATOM 1044 N N . TYR A 1 132 ? -1.122 -5.670 -5.065 1.00 93.19 132 TYR A N 1
ATOM 1045 C CA . TYR A 1 132 ? 0.041 -5.002 -4.483 1.00 93.19 132 TYR A CA 1
ATOM 1046 C C . TYR A 1 132 ? 1.257 -4.987 -5.414 1.00 93.19 132 TYR A C 1
ATOM 1048 O O . TYR A 1 132 ? 1.460 -5.891 -6.230 1.00 93.19 132 TYR A O 1
ATOM 1056 N N . ALA A 1 133 ? 2.110 -3.983 -5.223 1.00 94.00 133 ALA A N 1
ATOM 1057 C CA . ALA A 1 133 ? 3.448 -3.894 -5.790 1.00 94.00 133 ALA A CA 1
ATOM 1058 C C . ALA A 1 133 ? 4.456 -3.577 -4.680 1.00 94.00 133 ALA A C 1
ATOM 1060 O O . ALA A 1 133 ? 4.203 -2.756 -3.801 1.00 94.00 133 ALA A O 1
ATOM 1061 N N . LEU A 1 134 ? 5.622 -4.224 -4.712 1.00 95.94 134 LEU A N 1
ATOM 1062 C CA . LEU A 1 134 ? 6.636 -4.081 -3.668 1.00 95.94 134 LEU A CA 1
ATOM 1063 C C . LEU A 1 134 ? 8.008 -3.812 -4.276 1.00 95.94 134 LEU A C 1
ATOM 1065 O O . LEU A 1 134 ? 8.412 -4.496 -5.218 1.00 95.94 134 LEU A O 1
ATOM 1069 N N . ASN A 1 135 ? 8.752 -2.866 -3.700 1.00 96.31 135 ASN A N 1
ATOM 1070 C CA . ASN A 1 135 ? 10.123 -2.583 -4.107 1.00 96.31 135 ASN A CA 1
ATOM 1071 C C . ASN A 1 135 ? 10.980 -3.871 -4.037 1.00 96.31 135 ASN A C 1
ATOM 1073 O O . ASN A 1 135 ? 10.973 -4.538 -2.994 1.00 96.31 135 ASN A O 1
ATOM 1077 N N . PRO A 1 136 ? 11.762 -4.208 -5.085 1.00 95.62 136 PRO A N 1
ATOM 1078 C CA . PRO A 1 136 ? 12.551 -5.441 -5.123 1.00 95.62 136 PRO A CA 1
ATOM 1079 C C . PRO A 1 136 ? 13.517 -5.642 -3.954 1.00 95.62 136 PRO A C 1
ATOM 1081 O O . PRO A 1 136 ? 13.799 -6.772 -3.563 1.00 95.62 136 PRO A O 1
ATOM 1084 N N . SER A 1 137 ? 13.985 -4.559 -3.327 1.00 95.94 137 SER A N 1
ATOM 1085 C CA . SER A 1 137 ? 14.852 -4.636 -2.144 1.00 95.94 137 SER A CA 1
ATOM 1086 C C . SER A 1 137 ? 14.187 -5.281 -0.916 1.00 95.94 137 SER A C 1
ATOM 1088 O O . SER A 1 137 ? 14.886 -5.641 0.038 1.00 95.94 137 SER A O 1
ATOM 1090 N N . LEU A 1 138 ? 12.860 -5.441 -0.919 1.00 95.12 138 LEU A N 1
ATOM 1091 C CA . LEU A 1 138 ? 12.080 -6.060 0.155 1.00 95.12 138 LEU A CA 1
ATOM 1092 C C . LEU A 1 138 ? 11.644 -7.502 -0.156 1.00 95.12 138 LEU A C 1
ATOM 1094 O O . LEU A 1 138 ? 11.018 -8.154 0.685 1.00 95.12 138 LEU A O 1
ATOM 1098 N N . TRP A 1 139 ? 11.970 -8.024 -1.339 1.00 93.25 139 TRP A N 1
ATOM 1099 C CA . TRP A 1 139 ? 11.581 -9.375 -1.740 1.00 93.25 139 TRP A CA 1
ATOM 1100 C C . TRP A 1 139 ? 12.296 -10.449 -0.916 1.00 93.25 139 TRP A C 1
ATOM 1102 O O . TRP A 1 139 ? 13.434 -10.276 -0.484 1.00 93.25 139 TRP A O 1
ATOM 1112 N N . GLY A 1 140 ? 11.596 -11.558 -0.657 1.00 90.81 140 GLY A N 1
ATOM 1113 C CA . GLY A 1 140 ? 12.104 -12.668 0.161 1.00 90.81 140 GLY A CA 1
ATOM 1114 C C . GLY A 1 140 ? 12.219 -12.371 1.663 1.00 90.81 140 GLY A C 1
ATOM 1115 O O . GLY A 1 140 ? 12.692 -13.219 2.410 1.00 90.81 140 GLY A O 1
ATOM 1116 N N . LYS A 1 141 ? 11.779 -11.191 2.126 1.00 92.56 141 LYS A N 1
ATOM 1117 C CA . LYS A 1 141 ? 11.831 -10.780 3.544 1.00 92.56 141 LYS A CA 1
ATOM 1118 C C . LYS A 1 141 ? 10.489 -10.904 4.277 1.00 92.56 141 LYS A C 1
ATOM 1120 O O . LYS A 1 141 ? 10.364 -10.464 5.413 1.00 92.56 141 LYS A O 1
ATOM 1125 N N . GLY A 1 142 ? 9.457 -11.429 3.612 1.00 92.88 142 GLY A N 1
ATOM 1126 C CA . GLY A 1 142 ? 8.105 -11.562 4.170 1.00 92.88 142 GLY A CA 1
ATOM 1127 C C . GLY A 1 142 ? 7.322 -10.249 4.329 1.00 92.88 142 GLY A C 1
ATOM 1128 O O . GLY A 1 142 ? 6.201 -10.279 4.832 1.00 92.88 142 GLY A O 1
ATOM 1129 N N . VAL A 1 143 ? 7.864 -9.104 3.892 1.00 94.50 143 VAL A N 1
ATOM 1130 C CA . VAL A 1 143 ? 7.219 -7.786 4.055 1.00 94.50 143 VAL A CA 1
ATOM 1131 C C . VAL A 1 143 ? 5.910 -7.691 3.268 1.00 94.50 143 VAL A C 1
ATOM 1133 O O . VAL A 1 143 ? 4.904 -7.266 3.825 1.00 94.50 143 VAL A O 1
ATOM 1136 N N . GLY A 1 144 ? 5.886 -8.151 2.011 1.00 91.56 144 GLY A N 1
ATOM 1137 C CA . GLY A 1 144 ? 4.662 -8.155 1.198 1.00 91.56 144 GLY A CA 1
ATOM 1138 C C . GLY A 1 144 ? 3.536 -8.978 1.828 1.00 91.56 144 GLY A C 1
ATOM 1139 O O . GLY A 1 144 ? 2.391 -8.542 1.868 1.00 91.56 144 GLY A O 1
ATOM 1140 N N . THR A 1 145 ? 3.870 -10.126 2.418 1.00 91.44 145 THR A N 1
ATOM 1141 C CA . THR A 1 145 ? 2.906 -10.968 3.138 1.00 91.44 145 THR A CA 1
ATOM 1142 C C . THR A 1 145 ? 2.346 -10.270 4.365 1.00 91.44 145 THR A C 1
ATOM 1144 O O . THR A 1 145 ? 1.138 -10.298 4.575 1.00 91.44 145 THR A O 1
ATOM 1147 N N . GLN A 1 146 ? 3.202 -9.637 5.170 1.00 94.06 146 GLN A N 1
ATOM 1148 C CA . GLN A 1 146 ? 2.750 -8.890 6.343 1.00 94.06 146 GLN A CA 1
ATOM 1149 C C . GLN A 1 146 ? 1.861 -7.713 5.929 1.00 94.06 146 GLN A C 1
ATOM 1151 O O . GLN A 1 146 ? 0.819 -7.507 6.540 1.00 94.06 146 GLN A O 1
ATOM 1156 N N . MET A 1 147 ? 2.226 -6.998 4.863 1.00 95.69 147 MET A N 1
ATOM 1157 C CA . MET A 1 147 ? 1.448 -5.891 4.306 1.00 95.69 147 MET A CA 1
ATOM 1158 C C . MET A 1 147 ? 0.043 -6.335 3.873 1.00 95.69 147 MET A C 1
ATOM 1160 O O . MET A 1 147 ? -0.945 -5.787 4.354 1.00 95.69 147 MET A O 1
ATOM 1164 N N . VAL A 1 148 ? -0.053 -7.363 3.022 1.00 93.81 148 VAL A N 1
ATOM 1165 C CA . VAL A 1 148 ? -1.334 -7.911 2.538 1.00 93.81 148 VAL A CA 1
ATOM 1166 C C . VAL A 1 148 ? -2.182 -8.431 3.696 1.00 93.81 148 VAL A C 1
ATOM 1168 O O . VAL A 1 148 ? -3.363 -8.111 3.787 1.00 93.81 148 VAL A O 1
ATOM 1171 N N . LYS A 1 149 ? -1.577 -9.190 4.616 1.00 93.25 149 LYS A N 1
ATOM 1172 C CA . LYS A 1 149 ? -2.275 -9.726 5.787 1.00 93.25 149 LYS A CA 1
ATOM 1173 C C . LYS A 1 149 ? -2.846 -8.614 6.669 1.00 93.25 149 LYS A C 1
ATOM 1175 O O . LYS A 1 149 ? -4.006 -8.695 7.049 1.00 93.25 149 LYS A O 1
ATOM 1180 N N . THR A 1 150 ? -2.053 -7.578 6.939 1.00 94.50 150 THR A N 1
ATOM 1181 C CA . THR A 1 150 ? -2.475 -6.407 7.725 1.00 94.50 150 THR A CA 1
ATOM 1182 C C . THR A 1 150 ? -3.693 -5.737 7.090 1.00 94.50 150 THR A C 1
ATOM 1184 O O . THR A 1 150 ? -4.661 -5.435 7.781 1.00 94.50 150 THR A O 1
ATOM 1187 N N . LEU A 1 151 ? -3.675 -5.550 5.766 1.00 93.62 151 LEU A N 1
ATOM 1188 C CA . LEU A 1 151 ? -4.771 -4.906 5.045 1.00 93.62 151 LEU A CA 1
ATOM 1189 C C . LEU A 1 151 ? -6.060 -5.746 5.055 1.00 93.62 151 LEU A C 1
ATOM 1191 O O . LEU A 1 151 ? -7.139 -5.197 5.269 1.00 93.62 151 LEU A O 1
ATOM 1195 N N . ILE A 1 152 ? -5.948 -7.067 4.865 1.00 91.44 152 ILE A N 1
ATOM 1196 C CA . ILE A 1 152 ? -7.092 -7.992 4.923 1.00 91.44 152 ILE A CA 1
ATOM 1197 C C . ILE A 1 152 ? -7.689 -8.007 6.326 1.00 91.44 152 ILE A C 1
ATOM 1199 O O . ILE A 1 152 ? -8.882 -7.771 6.466 1.00 91.44 152 ILE A O 1
ATOM 1203 N N . GLU A 1 153 ? -6.876 -8.236 7.359 1.00 91.19 153 GLU A N 1
ATOM 1204 C CA . GLU A 1 153 ? -7.348 -8.296 8.746 1.00 91.19 153 GLU A CA 1
ATOM 1205 C C . GLU A 1 153 ? -8.021 -6.981 9.164 1.00 91.19 153 GLU A C 1
ATOM 1207 O O . GLU A 1 153 ? -9.106 -7.004 9.741 1.00 91.19 153 GLU A O 1
ATOM 1212 N N . TRP A 1 154 ? -7.444 -5.829 8.801 1.00 91.38 154 TRP A N 1
ATOM 1213 C CA . TRP A 1 154 ? -8.086 -4.536 9.041 1.00 91.38 154 TRP A CA 1
ATOM 1214 C C . TRP A 1 154 ? -9.435 -4.421 8.313 1.00 91.38 154 TRP A C 1
ATOM 1216 O O . TRP A 1 154 ? -10.406 -3.925 8.889 1.00 91.38 154 TRP A O 1
ATOM 1226 N N . GLY A 1 155 ? -9.523 -4.899 7.068 1.00 90.00 155 GLY A N 1
ATOM 1227 C CA . GLY A 1 155 ? -10.764 -4.928 6.296 1.00 90.00 155 GLY A CA 1
ATOM 1228 C C . GLY A 1 155 ? -11.823 -5.872 6.881 1.00 90.00 155 GLY A C 1
ATOM 1229 O O . GLY A 1 155 ? -13.007 -5.533 6.889 1.00 90.00 155 GLY A O 1
ATOM 1230 N N . GLU A 1 156 ? -11.433 -7.032 7.415 1.00 89.75 156 GLU A N 1
ATOM 1231 C CA . GLU A 1 156 ? -12.353 -7.949 8.105 1.00 89.75 156 GLU A CA 1
ATOM 1232 C C . GLU A 1 156 ? -12.967 -7.262 9.332 1.00 89.75 156 GLU A C 1
ATOM 1234 O O . GLU A 1 156 ? -14.183 -7.301 9.534 1.00 89.75 156 GLU A O 1
ATOM 1239 N N . GLU A 1 157 ? -12.129 -6.583 10.115 1.00 87.62 157 GLU A N 1
ATOM 1240 C CA . GLU A 1 157 ? -12.516 -5.926 11.363 1.00 87.62 157 GLU A CA 1
ATOM 1241 C C . GLU A 1 157 ? -13.338 -4.650 11.139 1.00 87.62 157 GLU A C 1
ATOM 1243 O O . GLU A 1 157 ? -14.335 -4.432 11.828 1.00 87.62 157 GLU A O 1
ATOM 1248 N N . SER A 1 158 ? -12.939 -3.816 10.176 1.00 84.31 158 SER A N 1
ATOM 1249 C CA . SER A 1 158 ? -13.508 -2.473 9.977 1.00 84.31 158 SER A CA 1
ATOM 1250 C C . SER A 1 158 ? -14.623 -2.435 8.936 1.00 84.31 158 SER A C 1
ATOM 1252 O O . SER A 1 158 ? -15.535 -1.615 9.024 1.00 84.31 158 SER A O 1
ATOM 1254 N N . ASN A 1 159 ? -14.564 -3.326 7.947 1.00 83.19 159 ASN A N 1
ATOM 1255 C CA . ASN A 1 159 ? -15.423 -3.296 6.766 1.00 83.19 159 ASN A CA 1
ATOM 1256 C C . ASN A 1 159 ? -16.241 -4.581 6.580 1.00 83.19 159 ASN A C 1
ATOM 1258 O O . ASN A 1 159 ? -17.035 -4.669 5.643 1.00 83.19 159 ASN A O 1
ATOM 1262 N N . GLY A 1 160 ? -16.077 -5.572 7.463 1.00 85.00 160 GLY A N 1
ATOM 1263 C CA . GLY A 1 160 ? -16.791 -6.842 7.372 1.00 85.00 160 GLY A CA 1
ATOM 1264 C C . GLY A 1 160 ? -16.401 -7.662 6.143 1.00 85.00 160 GLY A C 1
ATOM 1265 O O . GLY A 1 160 ? -17.228 -8.430 5.644 1.00 85.00 160 GLY A O 1
ATOM 1266 N N . VAL A 1 161 ? -15.169 -7.495 5.646 1.00 85.56 161 VAL A N 1
ATOM 1267 C CA . VAL A 1 161 ? -14.587 -8.363 4.613 1.00 85.56 161 VAL A CA 1
ATOM 1268 C C . VAL A 1 161 ? -14.671 -9.813 5.101 1.00 85.56 161 VAL A C 1
ATOM 1270 O O . VAL A 1 161 ? -14.366 -10.109 6.253 1.00 85.56 161 VAL A O 1
ATOM 1273 N N . LYS A 1 162 ? -15.139 -10.724 4.245 1.00 85.94 162 LYS A N 1
ATOM 1274 C CA . LYS A 1 162 ? -15.248 -12.163 4.569 1.00 85.94 162 LYS A CA 1
ATOM 1275 C C . LYS A 1 162 ? -14.416 -13.044 3.653 1.00 85.94 162 LYS A C 1
ATOM 1277 O O . LYS A 1 162 ? -14.072 -14.163 4.021 1.00 85.94 162 LYS A O 1
ATOM 1282 N N . GLU A 1 163 ? -14.157 -12.549 2.455 1.00 85.44 163 GLU A N 1
ATOM 1283 C CA . GLU A 1 163 ? -13.509 -13.270 1.379 1.00 85.44 163 GLU A CA 1
ATOM 1284 C C . GLU A 1 163 ? -12.775 -12.252 0.520 1.00 85.44 163 GLU A C 1
ATOM 1286 O O . GLU A 1 163 ? -13.335 -11.196 0.223 1.00 85.44 163 GLU A O 1
ATOM 1291 N N . VAL A 1 164 ? -11.528 -12.567 0.166 1.00 86.00 164 VAL A N 1
ATOM 1292 C CA . VAL A 1 164 ? -10.678 -11.732 -0.679 1.00 86.00 164 VAL A CA 1
ATOM 1293 C C . VAL A 1 164 ? -10.133 -12.580 -1.817 1.00 86.00 164 VAL A C 1
ATOM 1295 O O . VAL A 1 164 ? -9.616 -13.682 -1.606 1.00 86.00 164 VAL A O 1
ATOM 1298 N N . HIS A 1 165 ? -10.260 -12.059 -3.029 1.00 86.19 165 HIS A N 1
ATOM 1299 C CA . HIS A 1 165 ? -9.772 -12.660 -4.256 1.00 86.19 165 HIS A CA 1
ATOM 1300 C C . HIS A 1 165 ? -8.508 -11.955 -4.718 1.00 86.19 165 HIS A C 1
ATOM 1302 O O . HIS A 1 165 ? -8.319 -10.748 -4.559 1.00 86.19 165 HIS A O 1
ATOM 1308 N N . ALA A 1 166 ? -7.644 -12.745 -5.330 1.00 81.00 166 ALA A N 1
ATOM 1309 C CA . ALA A 1 166 ? -6.469 -12.271 -6.021 1.00 81.00 166 ALA A CA 1
ATOM 1310 C C . ALA A 1 166 ? -6.255 -13.113 -7.276 1.00 81.00 166 ALA A C 1
ATOM 1312 O O . ALA A 1 166 ? -6.412 -14.333 -7.226 1.00 81.00 166 ALA A O 1
ATOM 1313 N N . ALA A 1 167 ? -5.839 -12.492 -8.379 1.00 71.38 167 ALA A N 1
ATOM 1314 C CA . ALA A 1 167 ? -5.219 -13.232 -9.474 1.00 71.38 167 ALA A CA 1
ATOM 1315 C C . ALA A 1 167 ? -3.734 -12.946 -9.552 1.00 71.38 167 ALA A C 1
ATOM 1317 O O . ALA A 1 167 ? -3.227 -11.878 -9.193 1.00 71.38 167 ALA A O 1
ATOM 1318 N N . VAL A 1 168 ? -3.065 -13.960 -10.076 1.00 66.88 168 VAL A N 1
ATOM 1319 C CA . VAL A 1 168 ? -1.663 -13.929 -10.433 1.00 66.88 168 VAL A CA 1
ATOM 1320 C C . VAL A 1 168 ? -1.589 -14.249 -11.912 1.00 66.88 168 VAL A C 1
ATOM 1322 O O . VAL A 1 168 ? -2.018 -15.315 -12.353 1.00 66.88 168 VAL A O 1
ATOM 1325 N N . VAL A 1 169 ? -1.037 -13.323 -12.690 1.00 58.75 169 VAL A N 1
ATOM 1326 C CA . VAL A 1 169 ? -0.702 -13.604 -14.084 1.00 58.75 169 VAL A CA 1
ATOM 1327 C C . VAL A 1 169 ? 0.559 -14.464 -14.064 1.00 58.75 169 VAL A C 1
ATOM 1329 O O . VAL A 1 169 ? 1.634 -13.987 -13.721 1.00 58.75 169 VAL A O 1
ATOM 1332 N N . SER A 1 170 ? 0.432 -15.749 -14.387 1.00 53.00 170 SER A N 1
ATOM 1333 C CA . SER A 1 170 ? 1.563 -16.654 -14.608 1.00 53.00 170 SER A CA 1
ATOM 1334 C C . SER A 1 170 ? 1.787 -16.785 -16.110 1.00 53.00 170 SER A C 1
ATOM 1336 O O . SER A 1 170 ? 0.858 -17.158 -16.822 1.00 53.00 170 SER A O 1
ATOM 1338 N N . MET A 1 171 ? 3.002 -16.502 -16.595 1.00 43.72 171 MET A N 1
ATOM 1339 C CA . MET A 1 171 ? 3.337 -16.721 -18.007 1.00 43.72 171 MET A CA 1
ATOM 1340 C C . MET A 1 171 ? 4.109 -18.006 -18.309 1.00 43.72 171 MET A C 1
ATOM 1342 O O . MET A 1 171 ? 4.175 -18.289 -19.488 1.00 43.72 171 MET A O 1
ATOM 1346 N N . ASP A 1 172 ? 4.646 -18.778 -17.342 1.00 38.94 172 ASP A N 1
ATOM 1347 C CA . ASP A 1 172 ? 5.189 -20.137 -17.629 1.00 38.94 172 ASP A CA 1
ATOM 1348 C C . ASP A 1 172 ? 5.751 -20.947 -16.433 1.00 38.94 172 ASP A C 1
ATOM 1350 O O . ASP A 1 172 ? 6.168 -22.088 -16.621 1.00 38.94 172 ASP A O 1
ATOM 1354 N N . HIS A 1 173 ? 5.762 -20.460 -15.187 1.00 35.44 173 HIS A N 1
ATOM 1355 C CA . HIS A 1 173 ? 6.234 -21.254 -14.041 1.00 35.44 173 HIS A CA 1
ATOM 1356 C C . HIS A 1 173 ? 5.350 -21.019 -12.818 1.00 35.44 173 HIS A C 1
ATOM 1358 O O . HIS A 1 173 ? 5.238 -19.888 -12.350 1.00 35.44 173 HIS A O 1
ATOM 1364 N N . LEU A 1 174 ? 4.768 -22.104 -12.290 1.00 36.22 174 LEU A N 1
ATOM 1365 C CA . LEU A 1 174 ? 4.140 -22.176 -10.968 1.00 36.22 174 LEU A CA 1
ATOM 1366 C C . LEU A 1 174 ? 5.176 -21.776 -9.908 1.00 36.22 174 LEU A C 1
ATOM 1368 O O . LEU A 1 174 ? 5.889 -22.608 -9.349 1.00 36.22 174 LEU A O 1
ATOM 1372 N N . GLY A 1 175 ? 5.292 -20.473 -9.670 1.00 36.31 175 GLY A N 1
ATOM 1373 C CA . GLY A 1 175 ? 5.961 -19.924 -8.508 1.00 36.31 175 GLY A CA 1
ATOM 1374 C C . GLY A 1 175 ? 5.123 -20.291 -7.298 1.00 36.31 175 GLY A C 1
ATOM 1375 O O . GLY A 1 175 ? 4.098 -19.671 -7.032 1.00 36.31 175 GLY A O 1
ATOM 1376 N N . THR A 1 176 ? 5.536 -21.344 -6.603 1.00 36.81 176 THR A N 1
ATOM 1377 C CA . THR A 1 176 ? 4.951 -21.792 -5.347 1.00 36.81 176 THR A CA 1
ATOM 1378 C C . THR A 1 176 ? 4.913 -20.614 -4.374 1.00 36.81 176 THR A C 1
ATOM 1380 O O . THR A 1 176 ? 5.932 -20.223 -3.809 1.00 36.81 176 THR A O 1
ATOM 1383 N N . LEU A 1 177 ? 3.724 -20.047 -4.164 1.00 41.84 177 LEU A N 1
ATOM 1384 C CA . LEU A 1 177 ? 3.483 -18.978 -3.188 1.00 41.84 177 LEU A CA 1
ATOM 1385 C C . LEU A 1 177 ? 3.727 -19.436 -1.743 1.00 41.84 177 LEU A C 1
ATOM 1387 O O . LEU A 1 177 ? 3.768 -18.602 -0.847 1.00 41.84 177 LEU A O 1
ATOM 1391 N N . TRP A 1 178 ? 3.914 -20.743 -1.522 1.00 39.78 178 TRP A N 1
ATOM 1392 C CA . TRP A 1 178 ? 4.165 -21.366 -0.226 1.00 39.78 178 TRP A CA 1
ATOM 1393 C C . TRP A 1 178 ? 5.085 -22.588 -0.389 1.00 39.78 178 TRP A C 1
ATOM 1395 O O . TRP A 1 178 ? 4.625 -23.678 -0.714 1.00 39.78 178 TRP A O 1
ATOM 1405 N N . GLY A 1 179 ? 6.394 -22.415 -0.188 1.00 37.41 179 GLY A N 1
ATOM 1406 C CA . GLY A 1 179 ? 7.283 -23.534 0.150 1.00 37.41 179 GLY A CA 1
ATOM 1407 C C . GLY A 1 179 ? 7.322 -23.745 1.667 1.00 37.41 179 GLY A C 1
ATOM 1408 O O . GLY A 1 179 ? 6.881 -22.872 2.414 1.00 37.41 179 GLY A O 1
ATOM 1409 N N . ASP A 1 180 ? 7.924 -24.842 2.137 1.00 36.22 180 ASP A N 1
ATOM 1410 C CA . ASP A 1 180 ? 8.071 -25.194 3.570 1.00 36.22 180 ASP A CA 1
ATOM 1411 C C . ASP A 1 180 ? 8.761 -24.111 4.442 1.00 36.22 180 ASP A C 1
ATOM 1413 O O . ASP A 1 180 ? 8.810 -24.228 5.663 1.00 36.22 180 ASP A O 1
ATOM 1417 N N . ASN A 1 181 ? 9.268 -23.034 3.827 1.00 33.97 181 ASN A N 1
ATOM 1418 C CA . ASN A 1 181 ? 9.931 -21.892 4.462 1.00 33.97 181 ASN A CA 1
ATOM 1419 C C . ASN A 1 181 ? 9.149 -20.562 4.355 1.00 33.97 181 ASN A C 1
ATOM 1421 O O . ASN A 1 181 ? 9.706 -19.504 4.646 1.00 33.97 181 ASN A O 1
ATOM 1425 N N . GLY A 1 182 ? 7.877 -20.583 3.941 1.00 30.81 182 GLY A N 1
ATOM 1426 C CA . GLY A 1 182 ? 7.056 -19.378 3.773 1.00 30.81 182 GLY A CA 1
ATOM 1427 C C . GLY A 1 182 ? 7.099 -18.768 2.359 1.00 30.81 182 GLY A C 1
ATOM 1428 O O . GLY A 1 182 ? 7.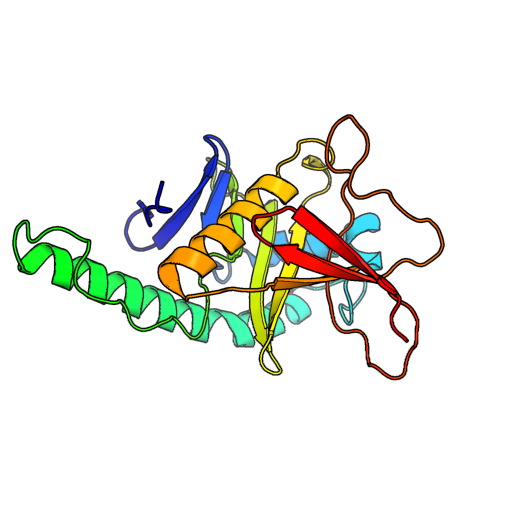640 -19.378 1.433 1.00 30.81 182 GLY A O 1
ATOM 1429 N N . PRO A 1 183 ? 6.462 -17.599 2.160 1.00 37.12 183 PRO A N 1
ATOM 1430 C CA . PRO A 1 183 ? 6.045 -17.136 0.838 1.00 37.12 183 PRO A CA 1
ATOM 1431 C C . PRO A 1 183 ? 7.175 -16.618 -0.057 1.00 37.12 183 PRO A C 1
ATOM 1433 O O . PRO A 1 183 ? 7.976 -15.772 0.349 1.00 37.12 183 PRO A O 1
ATOM 1436 N N . VAL A 1 184 ? 7.179 -17.081 -1.313 1.00 36.22 184 VAL A N 1
ATOM 1437 C CA . VAL A 1 184 ? 8.003 -16.543 -2.407 1.00 36.22 184 VAL A CA 1
ATOM 1438 C C . VAL A 1 184 ? 7.148 -15.588 -3.242 1.00 36.22 184 VAL A C 1
ATOM 1440 O O . VAL A 1 184 ? 6.021 -15.888 -3.621 1.00 36.22 184 VAL A O 1
ATOM 1443 N N . VAL A 1 185 ? 7.696 -14.393 -3.446 1.00 39.59 185 VAL A N 1
ATOM 1444 C CA . VAL A 1 185 ? 7.027 -13.171 -3.902 1.00 39.59 185 VAL A CA 1
ATOM 1445 C C . VAL A 1 185 ? 6.759 -13.198 -5.410 1.00 39.59 185 VAL A C 1
ATOM 1447 O O . VAL A 1 185 ? 7.688 -13.354 -6.198 1.00 39.59 185 VAL A O 1
ATOM 1450 N N . GLY A 1 186 ? 5.507 -12.957 -5.798 1.00 33.62 186 GLY A N 1
ATOM 1451 C CA . GLY A 1 186 ? 5.101 -12.533 -7.138 1.00 33.62 186 GLY A CA 1
ATOM 1452 C C . GLY A 1 186 ? 4.111 -11.379 -7.003 1.00 33.62 186 GLY A C 1
ATOM 1453 O O . GLY A 1 186 ? 3.267 -11.409 -6.105 1.00 33.62 186 GLY A O 1
ATOM 1454 N N . ASN A 1 187 ? 4.245 -10.348 -7.841 1.00 35.25 187 ASN A N 1
ATOM 1455 C CA . ASN A 1 187 ? 3.274 -9.255 -7.879 1.00 35.25 187 ASN A CA 1
ATOM 1456 C C . ASN A 1 187 ? 1.887 -9.816 -8.188 1.00 35.25 187 ASN A C 1
ATOM 1458 O O . ASN A 1 187 ? 1.729 -10.692 -9.037 1.00 35.25 187 ASN A O 1
ATOM 1462 N N . LEU A 1 188 ? 0.906 -9.307 -7.461 1.00 41.81 188 LEU A N 1
ATOM 1463 C CA . LEU A 1 188 ? -0.440 -9.846 -7.386 1.00 41.81 188 LEU A CA 1
ATOM 1464 C C . LEU A 1 188 ? -1.375 -8.752 -7.898 1.00 41.81 188 LEU A C 1
ATOM 1466 O O . LEU A 1 188 ? -1.402 -7.667 -7.320 1.00 41.81 188 LEU A O 1
ATOM 1470 N N . LEU A 1 189 ? -2.077 -9.004 -8.999 1.00 43.19 189 LEU A N 1
ATOM 1471 C CA . LEU A 1 189 ? -3.039 -8.081 -9.604 1.00 43.19 189 LEU A CA 1
ATOM 1472 C C . LEU A 1 189 ? -4.058 -8.897 -10.410 1.00 43.19 189 LEU A C 1
ATOM 1474 O O . LEU A 1 189 ? -3.684 -9.618 -11.337 1.00 43.19 189 LEU A O 1
ATOM 1478 N N . TYR A 1 190 ? -5.344 -8.752 -10.065 1.00 38.91 190 TYR A N 1
ATOM 1479 C CA . TYR A 1 190 ? -6.470 -9.240 -10.862 1.00 38.91 190 TYR A CA 1
ATOM 1480 C C . TYR A 1 190 ? -6.964 -8.158 -11.816 1.00 38.91 190 TYR A C 1
ATOM 1482 O O . TYR A 1 190 ? -7.363 -7.080 -11.394 1.00 38.91 190 TYR A O 1
ATOM 1490 N N . HIS A 1 191 ? -6.988 -8.502 -13.100 1.00 31.59 191 HIS A N 1
ATOM 1491 C CA . HIS A 1 191 ? -8.175 -8.356 -13.936 1.00 31.59 191 HIS A CA 1
ATOM 1492 C C . HIS A 1 191 ? -8.099 -9.452 -15.004 1.00 31.59 191 HIS A C 1
ATOM 1494 O O . HIS A 1 191 ? -7.700 -9.208 -16.142 1.00 31.59 191 HIS A O 1
ATOM 1500 N N . ALA A 1 192 ? -8.408 -10.697 -14.626 1.00 32.66 192 ALA A N 1
ATOM 1501 C CA . ALA A 1 192 ? -8.656 -11.717 -15.633 1.00 32.66 192 ALA A CA 1
ATOM 1502 C C . ALA A 1 192 ? -9.996 -11.366 -16.281 1.00 32.66 192 ALA A C 1
ATOM 1504 O O . ALA A 1 192 ? -11.065 -11.520 -15.689 1.00 32.66 192 ALA A O 1
ATOM 1505 N N . ASP A 1 193 ? -9.939 -10.838 -17.499 1.0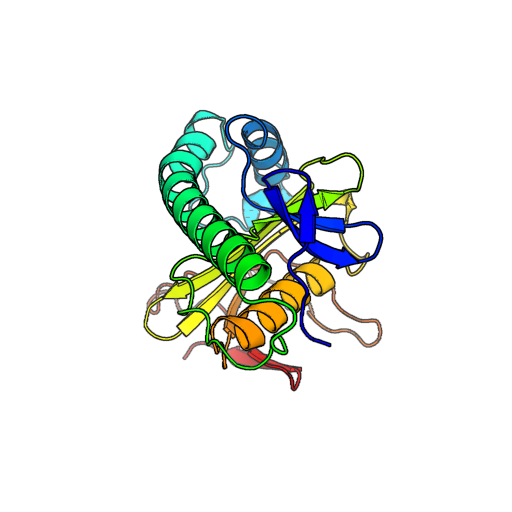0 33.66 193 ASP A N 1
ATOM 1506 C CA . ASP A 1 193 ? -11.065 -10.960 -18.408 1.00 33.66 193 ASP A CA 1
ATOM 1507 C C . ASP A 1 193 ? -11.455 -12.449 -18.417 1.00 33.66 193 ASP A C 1
ATOM 1509 O O . ASP A 1 193 ? -10.634 -13.294 -18.799 1.00 33.66 193 ASP A O 1
ATOM 1513 N N . ARG A 1 194 ? -12.673 -12.772 -17.947 1.00 36.78 194 ARG A N 1
ATOM 1514 C CA . ARG A 1 194 ? -13.231 -14.140 -17.902 1.00 36.78 194 ARG A CA 1
ATOM 1515 C C . ARG A 1 194 ? -13.172 -14.841 -19.263 1.00 36.78 194 ARG A C 1
ATOM 1517 O O . ARG A 1 194 ? -13.399 -16.040 -19.339 1.00 36.78 194 ARG A O 1
ATOM 1524 N N . THR A 1 195 ? -12.875 -14.115 -20.338 1.00 35.41 195 THR A N 1
ATOM 1525 C CA . THR A 1 195 ? -12.719 -14.665 -21.684 1.00 35.41 195 THR A CA 1
ATOM 1526 C C . THR A 1 195 ? -11.298 -15.120 -22.034 1.00 35.41 195 THR A C 1
ATOM 1528 O O . THR A 1 195 ? -11.141 -15.840 -23.019 1.00 35.41 195 THR A O 1
ATOM 1531 N N . SER A 1 196 ? -10.263 -14.749 -21.266 1.00 41.38 196 SER A N 1
ATOM 1532 C CA . SER A 1 196 ? -8.865 -15.017 -21.655 1.00 41.38 196 SER A CA 1
ATOM 1533 C C . SER A 1 196 ? -8.297 -16.362 -21.183 1.00 41.38 196 SER A C 1
ATOM 1535 O O . SER A 1 196 ? -7.281 -16.786 -21.724 1.00 41.38 196 SER A O 1
ATOM 1537 N N . GLY A 1 197 ? -8.947 -17.061 -20.240 1.00 39.53 197 GLY A N 1
ATOM 1538 C CA . GLY A 1 197 ? -8.631 -18.454 -19.871 1.00 39.53 197 GLY A CA 1
ATOM 1539 C C . GLY A 1 197 ? -7.213 -18.718 -19.338 1.00 39.53 197 GLY A C 1
ATOM 1540 O O . GLY A 1 197 ? -6.781 -19.867 -19.304 1.00 39.53 197 GLY A O 1
ATOM 1541 N N . ILE A 1 198 ? -6.457 -17.680 -18.962 1.00 42.28 198 ILE A N 1
ATOM 1542 C CA . ILE A 1 198 ? -5.063 -17.801 -18.510 1.00 42.28 198 ILE A CA 1
ATOM 1543 C C . ILE A 1 198 ? -4.929 -17.127 -17.140 1.00 42.28 198 ILE A C 1
ATOM 1545 O O . ILE A 1 198 ? -4.777 -15.911 -17.043 1.00 42.28 198 ILE A O 1
ATOM 1549 N N . GLY A 1 199 ? -4.993 -17.925 -16.071 1.00 49.56 199 GLY A N 1
ATOM 1550 C CA . GLY A 1 199 ? -4.729 -17.484 -14.700 1.00 49.56 199 GLY A CA 1
ATOM 1551 C C . GLY A 1 199 ? -5.293 -18.437 -13.643 1.00 49.56 199 GLY A C 1
ATOM 1552 O O . GLY A 1 199 ? -6.295 -19.108 -13.880 1.00 49.56 199 GLY A O 1
ATOM 1553 N N . ASP A 1 200 ? -4.657 -18.467 -12.472 1.00 49.31 200 ASP A N 1
ATOM 1554 C CA . ASP A 1 200 ? -5.213 -19.093 -11.269 1.00 49.31 200 ASP A CA 1
ATOM 1555 C C . ASP A 1 200 ? -5.865 -18.010 -10.401 1.00 49.31 200 ASP A C 1
ATOM 1557 O O . ASP A 1 200 ? -5.294 -16.929 -10.202 1.00 49.31 200 ASP A O 1
ATOM 1561 N N . VAL A 1 201 ? -7.047 -18.305 -9.855 1.00 53.84 201 VAL A N 1
ATOM 1562 C CA . VAL A 1 201 ? -7.657 -17.480 -8.807 1.00 53.84 201 VAL A CA 1
ATOM 1563 C C . VAL A 1 201 ? -7.221 -18.024 -7.458 1.00 53.84 201 VAL A C 1
ATOM 1565 O O . VAL A 1 201 ? -7.369 -19.212 -7.155 1.00 53.84 201 VAL A O 1
ATOM 1568 N N . LEU A 1 202 ? -6.680 -17.131 -6.635 1.00 54.91 202 LEU A N 1
ATOM 1569 C CA . LEU A 1 202 ? -6.340 -17.410 -5.253 1.00 54.91 202 LEU A CA 1
ATOM 1570 C C . LEU A 1 202 ? -7.450 -16.870 -4.358 1.00 54.91 202 LEU A C 1
ATOM 1572 O O . LEU A 1 202 ? -7.670 -15.662 -4.269 1.00 54.91 202 LEU A O 1
ATOM 1576 N N . HIS A 1 203 ? -8.120 -17.781 -3.663 1.00 49.94 203 HIS A N 1
ATOM 1577 C CA . HIS A 1 203 ? -8.995 -17.456 -2.548 1.00 49.94 203 HIS A CA 1
ATOM 1578 C C . HIS A 1 203 ? -8.143 -17.326 -1.294 1.00 49.94 203 HIS A C 1
ATOM 1580 O O . HIS A 1 203 ? -7.494 -18.286 -0.871 1.00 49.94 203 HIS A O 1
ATOM 1586 N N . ILE A 1 204 ? -8.145 -16.140 -0.693 1.00 59.88 204 ILE A N 1
ATOM 1587 C CA . ILE A 1 204 ? -7.401 -15.859 0.531 1.00 59.88 204 ILE A CA 1
ATOM 1588 C C . ILE A 1 204 ? -8.414 -15.658 1.655 1.00 59.88 204 ILE A C 1
ATOM 1590 O O . ILE A 1 204 ? -9.281 -14.788 1.582 1.00 59.88 204 ILE A O 1
ATOM 1594 N N . ASN A 1 205 ? -8.311 -16.468 2.708 1.00 56.19 205 ASN A N 1
ATOM 1595 C CA . ASN A 1 205 ? -9.100 -16.298 3.924 1.00 56.19 205 ASN A CA 1
ATOM 1596 C C . ASN A 1 205 ? -8.247 -16.564 5.174 1.00 56.19 205 ASN A C 1
ATOM 1598 O O . ASN A 1 205 ? -7.107 -17.027 5.094 1.00 56.19 205 ASN A O 1
ATOM 1602 N N . LYS A 1 206 ? -8.817 -16.318 6.357 1.00 49.41 206 LYS A N 1
ATOM 1603 C CA . LYS A 1 206 ? -8.148 -16.558 7.649 1.00 49.41 206 LYS A CA 1
ATOM 1604 C C . LYS A 1 206 ? -7.650 -17.996 7.880 1.00 49.41 206 LYS A C 1
ATOM 1606 O O . LYS A 1 206 ? -6.875 -18.230 8.803 1.00 49.41 206 LYS A O 1
ATOM 1611 N N . HIS A 1 207 ? -8.113 -18.968 7.093 1.00 59.78 207 HIS A N 1
ATOM 1612 C CA . HIS A 1 207 ? -7.720 -20.377 7.163 1.00 59.78 207 HIS A CA 1
ATOM 1613 C C . HIS A 1 207 ? -6.637 -20.764 6.142 1.00 59.78 207 HIS A C 1
ATOM 1615 O O . HIS A 1 207 ? -6.167 -21.900 6.180 1.00 59.78 207 HIS A O 1
ATOM 1621 N N . GLY A 1 208 ? -6.213 -19.847 5.268 1.00 51.72 208 GLY A N 1
ATOM 1622 C CA . GLY A 1 208 ? -5.139 -20.064 4.302 1.00 51.72 208 GLY A CA 1
ATOM 1623 C C . GLY A 1 208 ? -5.495 -19.614 2.887 1.00 51.72 208 GLY A C 1
ATOM 1624 O O . GLY A 1 208 ? -6.474 -18.903 2.663 1.00 51.72 208 GLY A O 1
ATOM 1625 N N . VAL A 1 209 ? -4.664 -20.032 1.930 1.00 52.19 209 VAL A N 1
ATOM 1626 C CA . VAL A 1 209 ? -4.859 -19.776 0.498 1.00 52.19 209 VAL A CA 1
ATOM 1627 C C . VAL A 1 209 ? -5.354 -21.052 -0.174 1.00 52.19 209 VAL A C 1
ATOM 1629 O O . VAL A 1 209 ? -4.753 -22.113 -0.001 1.00 52.19 209 VAL A O 1
ATOM 1632 N N . GLN A 1 210 ? -6.430 -20.952 -0.945 1.00 59.09 210 GLN A N 1
ATOM 1633 C CA . GLN A 1 210 ? -6.911 -22.011 -1.831 1.00 59.09 210 GLN A CA 1
ATOM 1634 C C . GLN A 1 210 ? -6.784 -21.533 -3.276 1.00 59.09 210 GLN A C 1
ATOM 1636 O O . GLN A 1 210 ? -7.153 -20.405 -3.584 1.00 59.09 210 GLN A O 1
ATOM 1641 N N . SER A 1 211 ? -6.238 -22.371 -4.153 1.00 55.81 211 SER A N 1
ATOM 1642 C CA . SER A 1 211 ? -6.104 -22.070 -5.579 1.00 55.81 211 SER A CA 1
ATOM 1643 C C . SER A 1 211 ? -7.100 -22.888 -6.388 1.00 55.81 211 SER A C 1
ATOM 1645 O O . SER A 1 211 ? -7.184 -24.107 -6.205 1.00 55.81 211 SER A O 1
ATOM 1647 N N . HIS A 1 212 ? -7.784 -22.238 -7.322 1.00 55.22 212 HIS A N 1
ATOM 1648 C CA . HIS A 1 212 ? -8.604 -22.896 -8.331 1.00 55.22 212 HIS A CA 1
ATOM 1649 C C . HIS A 1 212 ? -8.193 -22.395 -9.717 1.00 55.22 212 HIS A C 1
ATOM 1651 O O . HIS A 1 212 ? -7.973 -21.196 -9.905 1.00 55.22 212 HIS A O 1
ATOM 1657 N N . ALA A 1 213 ? -8.092 -23.318 -10.673 1.00 53.03 213 ALA A N 1
ATOM 1658 C CA . ALA A 1 213 ? -7.946 -22.953 -12.075 1.00 53.03 213 ALA A CA 1
ATOM 1659 C C . ALA A 1 213 ? -9.233 -22.258 -12.547 1.00 53.03 213 ALA A C 1
ATOM 1661 O O . ALA A 1 213 ? -10.327 -22.629 -12.114 1.00 53.03 213 ALA A O 1
ATOM 1662 N N . LEU A 1 214 ? -9.102 -21.247 -13.407 1.00 47.72 214 LEU A N 1
ATOM 1663 C CA . LEU A 1 214 ? -10.247 -20.660 -14.103 1.00 47.72 214 LEU A CA 1
ATOM 1664 C C . LEU A 1 214 ? -10.770 -21.666 -15.146 1.00 47.72 214 LEU A C 1
ATOM 1666 O O . LEU A 1 214 ? -10.004 -22.077 -16.019 1.00 47.72 214 LEU A O 1
ATOM 1670 N N . ASP A 1 215 ? -12.041 -22.067 -15.020 1.00 47.44 215 ASP A N 1
ATOM 1671 C CA . ASP A 1 215 ? -12.770 -22.907 -15.993 1.00 47.44 215 ASP A CA 1
ATOM 1672 C C . ASP A 1 215 ? -13.092 -22.155 -17.299 1.00 47.44 215 ASP A C 1
ATOM 1674 O O . ASP A 1 215 ? -13.453 -20.954 -17.226 1.00 47.44 215 ASP A O 1
#

Radius of gyration: 17.65 Å; chains: 1; bounding box: 35×40×50 Å

Foldseek 3Di:
DAFDFDDDDLWTWTDLDPWKIFTADDPPVCLVVVQVQCAPPQQVVQDPPADVNHDSVNSVVVCVVAVVLLVVLSVLVVVVVVVVVVVPPPDPPPDQRAARQADRRFFMATPVRDGFKTKGFHQDPNATEIFITGHPVCFPVCSVVSSRVSSQSNCCVRVVHAKYKWKGQDPDDDLPLDDPVHGGDDGIHDDPPLPPQGIWMWIQGPVGIDIDRRD

Secondary structure (DSSP, 8-state):
---PPEEETTEEEEESSSSEEEE---TTTTHHHHHHHHHSHHHHTT-TT--SS--HHHHHHHHHHHHHHHHHHHHHHHHHHHHHHHT-S--TTSS-PPPPSS----EEEETT--EEEEEEEEEETTEEEEEEEE-GGGTTTTHHHHHHHHHHHHHHHHH----EEEEE--SS----S-BTTBPPP--B-----TTS---EEEEEETTEEEEEE--

Organism: NCBI:txid105984

Sequence (215 aa):
MPHVIEWDGDEPFIRVNDEFRLTPYRDPEDTEGMCEISNFPDVGKWSYMRPYPYTVPDARIWFDLTVPSQKAAVALLKANKEEAADVGEVSPASTPTPPLSVIPFIVLRDKTGKYLGDASLTFEDDVWVIAYALNPSLWGKGVGTQMVKTLIEWGEESNGVKEVHAAVVSMDHLGTLWGDNGPVVGNLLYHADRTSGIGDVLHINKHGVQSHALD